Protein AF-A0AAU5XWZ9-F1 (afdb_monomer_lite)

Structure (mmCIF, N/CA/C/O backbone):
data_AF-A0AAU5XWZ9-F1
#
_entry.id   AF-A0AAU5XWZ9-F1
#
loop_
_atom_site.group_PDB
_atom_site.id
_atom_site.type_symbol
_atom_site.label_atom_id
_atom_site.label_alt_id
_atom_site.label_comp_id
_atom_site.label_asym_id
_atom_site.label_entity_id
_atom_site.label_seq_id
_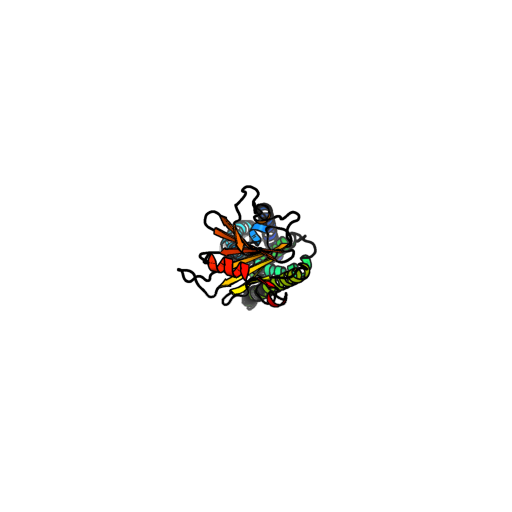atom_site.pdbx_PDB_ins_code
_atom_site.Cartn_x
_atom_site.Cartn_y
_atom_site.Cartn_z
_atom_site.occupancy
_atom_site.B_iso_or_equiv
_atom_site.auth_seq_id
_atom_site.auth_comp_id
_atom_site.auth_asym_id
_atom_site.auth_atom_id
_atom_site.pdbx_PDB_model_num
ATOM 1 N N . MET A 1 1 ? -37.653 15.138 80.866 1.00 42.50 1 MET A N 1
ATOM 2 C CA . MET A 1 1 ? -37.909 16.281 79.960 1.00 42.50 1 MET A CA 1
ATOM 3 C C . MET A 1 1 ? -36.722 16.233 79.038 1.00 42.50 1 MET A C 1
ATOM 5 O O . MET A 1 1 ? -35.680 16.778 79.359 1.00 42.50 1 MET A O 1
ATOM 9 N N . ASP A 1 2 ? -36.845 15.352 78.051 1.00 54.38 2 ASP A N 1
ATOM 10 C CA . ASP A 1 2 ? -35.748 14.860 77.230 1.00 54.38 2 ASP A CA 1
ATOM 11 C C . ASP A 1 2 ? -35.964 15.424 75.834 1.00 54.38 2 ASP A C 1
ATOM 13 O O . ASP A 1 2 ? -36.940 15.088 75.157 1.00 54.38 2 ASP A O 1
ATOM 17 N N . ASP A 1 3 ? -35.089 16.350 75.459 1.00 57.31 3 ASP A N 1
ATOM 18 C CA . ASP A 1 3 ? -35.076 16.977 74.149 1.00 57.31 3 ASP A CA 1
ATOM 19 C C . ASP A 1 3 ? -34.595 15.947 73.124 1.00 57.31 3 ASP A C 1
ATOM 21 O O . ASP A 1 3 ? -33.402 15.693 72.955 1.00 57.31 3 ASP A O 1
ATOM 25 N N . HIS A 1 4 ? -35.548 15.309 72.444 1.00 57.03 4 HIS A N 1
ATOM 26 C CA . HIS A 1 4 ? -35.261 14.528 71.251 1.00 57.03 4 HIS A CA 1
ATOM 27 C C . HIS A 1 4 ? -34.874 15.476 70.115 1.00 57.03 4 HIS A C 1
ATOM 29 O O . HIS A 1 4 ? -35.719 16.084 69.459 1.00 57.03 4 HIS A O 1
ATOM 35 N N . GLU A 1 5 ? -33.569 15.582 69.898 1.00 63.34 5 GLU A N 1
ATOM 36 C CA . GLU A 1 5 ? -32.948 16.217 68.745 1.00 63.34 5 GLU A CA 1
ATOM 37 C C . GLU A 1 5 ? -33.402 15.484 67.468 1.00 63.34 5 GLU A C 1
ATOM 39 O O . GLU A 1 5 ? -32.959 14.381 67.145 1.00 63.34 5 GLU A O 1
ATOM 44 N N . VAL A 1 6 ? -34.387 16.064 66.778 1.00 63.38 6 VAL A N 1
ATOM 45 C CA . VAL A 1 6 ? -34.906 15.552 65.507 1.00 63.38 6 VAL A CA 1
ATOM 46 C C . VAL A 1 6 ? -33.868 15.839 64.427 1.00 63.38 6 VAL A C 1
ATOM 48 O O . VAL A 1 6 ? -33.780 16.951 63.907 1.00 63.38 6 VAL A O 1
ATOM 51 N N . GLU A 1 7 ? -33.076 14.822 64.094 1.00 60.91 7 GLU A N 1
ATOM 52 C CA . GLU A 1 7 ? -32.115 14.856 62.994 1.00 60.91 7 GLU A CA 1
ATOM 53 C C . GLU A 1 7 ? -32.848 15.207 61.677 1.00 60.91 7 GLU A C 1
ATOM 55 O O . GLU A 1 7 ? -33.792 14.507 61.282 1.00 60.91 7 GLU A O 1
ATOM 60 N N . PRO A 1 8 ? -32.486 16.309 60.989 1.00 59.00 8 PRO A N 1
ATOM 61 C CA . PRO A 1 8 ? -33.205 16.752 59.806 1.00 59.00 8 PRO A CA 1
ATOM 62 C C . PRO A 1 8 ? -33.015 15.735 58.684 1.00 59.00 8 PRO A C 1
ATOM 64 O O . PRO A 1 8 ? -31.898 15.454 58.249 1.00 59.00 8 PRO A O 1
ATOM 67 N N . ALA A 1 9 ? -34.134 15.199 58.193 1.00 58.94 9 ALA A N 1
ATOM 68 C CA . ALA A 1 9 ? -34.174 14.284 57.066 1.00 58.94 9 ALA A CA 1
ATOM 69 C C . ALA A 1 9 ? -33.443 14.900 55.862 1.00 58.94 9 ALA A C 1
ATOM 71 O O . ALA A 1 9 ? -33.972 15.768 55.163 1.00 58.94 9 ALA A O 1
ATOM 72 N N . GLY A 1 10 ? -32.211 14.442 55.631 1.00 55.22 10 GLY A N 1
ATOM 73 C CA . GLY A 1 10 ? -31.397 14.878 54.507 1.00 55.22 10 GLY A CA 1
ATOM 74 C C . GLY A 1 10 ? -32.145 14.693 53.179 1.00 55.22 10 GLY A C 1
ATOM 75 O O . GLY A 1 10 ? -32.942 13.757 53.035 1.00 55.22 10 GLY A O 1
ATOM 76 N N . PRO A 1 11 ? -31.911 15.574 52.189 1.00 49.50 11 PRO A N 1
ATOM 77 C CA . PRO A 1 11 ? -32.647 15.571 50.935 1.00 49.50 11 PRO A CA 1
ATOM 78 C C . PRO A 1 11 ? -32.554 14.196 50.272 1.00 49.50 11 PRO A C 1
ATOM 80 O O . PRO A 1 11 ? -31.477 13.735 49.882 1.00 49.50 11 PRO A O 1
ATOM 83 N N . ARG A 1 12 ? -33.709 13.536 50.128 1.00 48.19 12 ARG A N 1
ATOM 84 C CA . ARG A 1 12 ? -33.852 12.305 49.347 1.00 48.19 12 ARG A CA 1
ATOM 85 C C . ARG A 1 12 ? -33.431 12.614 47.919 1.00 48.19 12 ARG A C 1
ATOM 87 O O . ARG A 1 12 ? -34.213 13.137 47.129 1.00 48.19 12 ARG A O 1
ATOM 94 N N . THR A 1 13 ? -32.177 12.314 47.588 1.00 51.97 13 THR A N 1
ATOM 95 C CA . THR A 1 13 ? -31.701 12.388 46.208 1.00 51.97 13 THR A CA 1
ATOM 96 C C . THR A 1 13 ? -32.575 11.459 45.373 1.00 51.97 13 THR A C 1
ATOM 98 O O . THR A 1 13 ? -32.471 10.237 45.462 1.00 51.97 13 THR A O 1
ATOM 101 N N . SER A 1 14 ? -33.509 12.053 44.625 1.00 51.56 14 SER A N 1
ATOM 102 C CA . SER A 1 14 ? -34.393 11.362 43.692 1.00 51.56 14 SER A CA 1
ATOM 103 C C . SER A 1 14 ? -33.536 10.437 42.834 1.00 51.56 14 SER A C 1
ATOM 105 O O . SER A 1 14 ? -32.671 10.884 42.070 1.00 51.56 14 SER A O 1
ATOM 107 N N . GLY A 1 15 ? -33.696 9.133 43.062 1.00 55.09 15 GLY A N 1
ATOM 108 C CA . GLY A 1 15 ? -32.875 8.090 42.476 1.00 55.09 15 GLY A CA 1
ATOM 109 C C . GLY A 1 15 ? -33.109 8.032 40.978 1.00 55.09 15 GLY A C 1
ATOM 110 O O . GLY A 1 15 ? -33.908 7.233 40.504 1.00 55.09 15 GLY A O 1
ATOM 111 N N . LYS A 1 16 ? -32.409 8.874 40.210 1.00 63.12 16 LYS A N 1
ATOM 112 C CA . LYS A 1 16 ? -32.351 8.744 38.753 1.00 63.12 16 LYS A CA 1
ATOM 113 C C . LYS A 1 16 ? -31.857 7.329 38.448 1.00 63.12 16 LYS A C 1
ATOM 115 O O . LYS A 1 16 ? -30.694 7.016 38.730 1.00 63.12 16 LYS A O 1
ATOM 120 N N . GLY A 1 17 ? -32.765 6.501 37.932 1.00 74.44 17 GLY A N 1
ATOM 121 C CA . GLY A 1 17 ? -32.534 5.088 37.665 1.00 74.44 17 GLY A CA 1
ATOM 122 C C . GLY A 1 17 ? -31.363 4.847 36.703 1.00 74.44 17 GLY A C 1
ATOM 123 O O . GLY A 1 17 ? -30.967 5.753 35.959 1.00 74.44 17 GLY A O 1
ATOM 124 N N . PRO A 1 18 ? -30.797 3.628 36.697 1.00 70.94 18 PRO A N 1
ATOM 125 C CA . PRO A 1 18 ? -29.622 3.273 35.897 1.00 70.94 18 PRO A CA 1
ATOM 126 C C . PRO A 1 18 ? -29.817 3.521 34.392 1.00 70.94 18 PRO A C 1
ATOM 128 O O . PRO A 1 18 ? -28.883 3.968 33.729 1.00 70.94 18 PRO A O 1
ATOM 131 N N . ALA A 1 19 ? -31.038 3.348 33.876 1.00 72.38 19 ALA A N 1
ATOM 132 C CA . ALA A 1 19 ? -31.382 3.612 32.477 1.00 72.38 19 ALA A CA 1
ATOM 133 C C . ALA A 1 19 ? -31.133 5.074 32.066 1.00 72.38 19 ALA A C 1
ATOM 135 O O . ALA A 1 19 ? -30.529 5.334 31.028 1.00 72.38 19 ALA A O 1
ATOM 136 N N . ARG A 1 20 ? -31.504 6.042 32.918 1.00 78.62 20 ARG A N 1
ATOM 137 C CA . ARG A 1 20 ? -31.287 7.471 32.636 1.00 78.62 20 ARG A CA 1
ATOM 138 C C . ARG A 1 20 ? -29.799 7.815 32.562 1.00 78.62 20 ARG A C 1
ATOM 140 O O . ARG A 1 20 ? -29.414 8.643 31.747 1.00 78.62 20 ARG A O 1
ATOM 147 N N . ARG A 1 21 ? -28.971 7.166 33.390 1.00 74.56 21 ARG A N 1
ATOM 148 C CA . ARG A 1 21 ? -27.511 7.369 33.412 1.00 74.56 21 ARG A CA 1
ATOM 149 C C . ARG A 1 21 ? -26.831 6.790 32.172 1.00 74.56 21 ARG A C 1
ATOM 151 O O . ARG A 1 21 ? -25.940 7.431 31.619 1.00 74.56 21 ARG A O 1
ATOM 158 N N . CYS A 1 22 ? -27.275 5.616 31.723 1.00 74.81 22 CYS A N 1
ATOM 159 C CA . CYS A 1 22 ? -26.792 5.009 30.482 1.00 74.81 22 CYS A CA 1
ATOM 160 C C . CYS A 1 22 ? -27.176 5.869 29.273 1.00 74.81 22 CYS A C 1
ATOM 162 O O . CYS A 1 22 ? -26.320 6.143 28.440 1.00 74.81 22 CYS A O 1
ATOM 164 N N . GLY A 1 23 ? -28.414 6.378 29.236 1.00 76.00 23 GLY A N 1
ATOM 165 C CA . GLY A 1 23 ? -28.869 7.296 28.189 1.00 76.00 23 GLY A CA 1
ATOM 166 C C . GLY A 1 23 ? -28.020 8.566 28.105 1.00 76.00 23 GLY A C 1
ATOM 167 O O . GLY A 1 23 ? -27.552 8.910 27.026 1.00 76.00 23 GLY A O 1
ATOM 168 N N . THR A 1 24 ? -27.727 9.212 29.240 1.00 80.50 24 THR A N 1
ATOM 169 C CA . THR A 1 24 ? -26.860 10.406 29.259 1.00 80.50 24 THR A CA 1
ATOM 170 C C . THR A 1 24 ? -25.423 10.120 28.814 1.00 80.50 24 THR A C 1
ATOM 172 O O . THR A 1 24 ? -24.828 10.932 28.112 1.00 80.50 24 THR A O 1
ATOM 175 N N . ALA A 1 25 ? -24.854 8.969 29.187 1.00 75.94 25 ALA A N 1
ATOM 176 C CA . ALA A 1 25 ? -23.510 8.598 28.743 1.00 75.94 25 ALA A CA 1
ATOM 177 C C . ALA A 1 25 ? -23.476 8.298 27.235 1.00 75.94 25 ALA A C 1
ATOM 179 O O . ALA A 1 25 ? -22.568 8.756 26.545 1.00 75.94 25 ALA A O 1
ATOM 180 N N . ALA A 1 26 ? -24.497 7.608 26.717 1.00 74.31 26 ALA A N 1
ATOM 181 C CA . ALA A 1 26 ? -24.644 7.327 25.292 1.00 74.31 26 ALA A CA 1
ATOM 182 C C . ALA A 1 26 ? -24.741 8.618 24.465 1.00 74.31 26 ALA A C 1
ATOM 184 O O . ALA A 1 26 ? -24.047 8.751 23.461 1.00 74.31 26 ALA A O 1
ATOM 185 N N . THR A 1 27 ? -25.534 9.600 24.916 1.00 79.44 27 THR A N 1
ATOM 186 C CA . THR A 1 27 ? -25.656 10.897 24.227 1.00 79.44 27 THR A CA 1
ATOM 187 C C . THR A 1 27 ? -24.343 11.674 24.202 1.00 79.44 27 THR A C 1
ATOM 189 O O . THR A 1 27 ? -24.028 12.288 23.187 1.00 79.44 27 THR A O 1
ATOM 192 N N . VAL A 1 28 ? -23.553 11.623 25.283 1.00 80.50 28 VAL A N 1
ATOM 193 C CA . VAL A 1 28 ? -22.232 12.274 25.328 1.00 80.50 28 VAL A CA 1
ATOM 194 C C . VAL A 1 28 ? -21.262 11.587 24.364 1.00 80.50 28 VAL A C 1
ATOM 196 O O . VAL A 1 28 ? -20.589 12.274 23.600 1.00 80.50 28 VAL A O 1
ATOM 199 N N . GLY A 1 29 ? -21.237 10.249 24.339 1.00 74.31 29 GLY A N 1
ATOM 200 C CA . GLY A 1 29 ? -20.425 9.483 23.387 1.00 74.31 29 GLY A CA 1
ATOM 201 C C . GLY A 1 29 ? -20.788 9.774 21.926 1.00 74.31 29 GLY A C 1
ATOM 202 O O . GLY A 1 29 ? -19.902 10.046 21.115 1.00 74.31 29 GLY A O 1
ATOM 203 N N . ALA A 1 30 ? -22.088 9.808 21.610 1.00 74.19 30 ALA A N 1
ATOM 204 C CA . ALA A 1 30 ? -22.585 10.156 20.279 1.00 74.19 30 ALA A CA 1
ATOM 205 C C . ALA A 1 30 ? -22.172 11.581 19.875 1.00 74.19 30 ALA A C 1
ATOM 207 O O . ALA A 1 30 ? -21.602 11.779 18.802 1.00 74.19 30 ALA A O 1
ATOM 208 N N . ALA A 1 31 ? -22.391 12.569 20.749 1.00 81.56 31 ALA A N 1
ATOM 209 C CA . ALA A 1 31 ? -22.041 13.962 20.478 1.00 81.56 31 ALA A CA 1
ATOM 210 C C . ALA A 1 31 ? -20.533 14.142 20.245 1.00 81.56 31 ALA A C 1
ATOM 212 O O . ALA A 1 31 ? -20.139 14.776 19.269 1.00 81.56 31 ALA A O 1
ATOM 213 N N . LEU A 1 32 ? -19.688 13.529 21.081 1.00 78.56 32 LEU A N 1
ATOM 214 C CA . LEU A 1 32 ? -18.231 13.564 20.914 1.00 78.56 32 LEU A CA 1
ATOM 215 C C . LEU A 1 32 ? -17.789 12.969 19.578 1.00 78.56 32 LEU A C 1
ATOM 217 O O . LEU A 1 32 ? -16.917 13.525 18.918 1.00 78.56 32 LEU A O 1
ATOM 221 N N . SER A 1 33 ? -18.405 11.866 19.156 1.00 74.44 33 SER A N 1
ATOM 222 C CA . SER A 1 33 ? -18.068 11.242 17.876 1.00 74.44 33 SER A CA 1
ATOM 223 C C . SER A 1 33 ? -18.520 12.049 16.665 1.00 74.44 33 SER A C 1
ATOM 225 O O . SER A 1 33 ? -17.809 12.074 15.668 1.00 74.44 33 SER A O 1
ATOM 227 N N . LEU A 1 34 ? -19.652 12.753 16.758 1.00 78.19 34 LEU A N 1
ATOM 228 C CA . LEU A 1 34 ? -20.095 13.676 15.716 1.00 78.19 34 LEU A CA 1
ATOM 229 C C . LEU A 1 34 ? -19.136 14.862 15.604 1.00 78.19 34 LEU A C 1
ATOM 231 O O . LEU A 1 34 ? -18.739 15.210 14.497 1.00 78.19 34 LEU A O 1
ATOM 235 N N . VAL A 1 35 ? -18.698 15.429 16.733 1.00 79.81 35 VAL A N 1
ATOM 236 C CA . VAL A 1 35 ? -17.679 16.491 16.742 1.00 79.81 35 VAL A CA 1
ATOM 237 C C . VAL A 1 35 ? -16.367 15.982 16.142 1.00 79.81 35 VAL A C 1
ATOM 239 O O . VAL A 1 35 ? -15.812 16.624 15.253 1.00 79.81 35 VAL A O 1
ATOM 242 N N . TRP A 1 36 ? -15.904 14.801 16.553 1.00 71.69 36 TRP A N 1
ATOM 243 C CA . TRP A 1 36 ? -14.710 14.177 15.981 1.00 71.69 36 TRP A 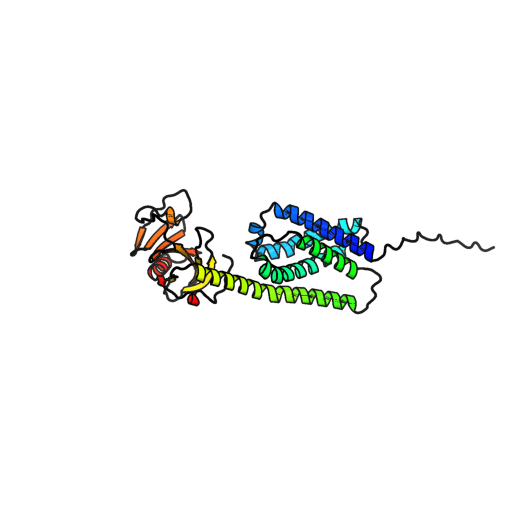CA 1
ATOM 244 C C . TRP A 1 36 ? -14.832 13.996 14.467 1.00 71.69 36 TRP A C 1
ATOM 246 O O . TRP A 1 36 ? -13.956 14.440 13.736 1.00 71.69 36 TRP A O 1
ATOM 256 N N . LEU A 1 37 ? -15.947 13.429 13.995 1.00 67.38 37 LEU A N 1
ATOM 257 C CA . LEU A 1 37 ? -16.249 13.276 12.573 1.00 67.38 37 LEU A CA 1
ATOM 258 C C . LEU A 1 37 ? -16.233 14.615 11.835 1.00 67.38 37 LEU A C 1
ATOM 260 O O . LEU A 1 37 ? -15.694 14.687 10.741 1.00 67.38 37 LEU A O 1
ATOM 264 N N . THR A 1 38 ? -16.782 15.688 12.409 1.00 70.62 38 THR A N 1
ATOM 265 C CA . THR A 1 38 ? -16.734 17.010 11.759 1.00 70.62 38 THR A CA 1
ATOM 266 C C . THR A 1 38 ? -15.315 17.567 11.656 1.00 70.62 38 THR A C 1
ATOM 268 O O . THR A 1 38 ? -14.994 18.207 10.659 1.00 70.62 38 THR A O 1
ATOM 271 N N . VAL A 1 39 ? -14.458 17.296 12.645 1.00 66.25 39 VAL A N 1
ATOM 272 C CA . VAL A 1 39 ? -13.053 17.733 12.658 1.00 66.25 39 VAL A CA 1
ATOM 273 C C . VAL A 1 39 ? -12.191 16.884 11.722 1.00 66.25 39 VAL A C 1
ATOM 275 O O . VAL A 1 39 ? -11.274 17.405 11.098 1.00 66.25 39 VAL A O 1
ATOM 278 N N . THR A 1 40 ? -12.467 15.586 11.590 1.00 59.31 40 THR A N 1
ATOM 279 C CA . THR A 1 40 ? -11.705 14.707 10.692 1.00 59.31 40 THR A CA 1
ATOM 280 C C . THR A 1 40 ? -12.199 14.763 9.254 1.00 59.31 40 THR A C 1
ATOM 282 O O . THR A 1 40 ? -11.402 14.602 8.344 1.00 59.31 40 THR A O 1
ATOM 285 N N . ASN A 1 41 ? -13.470 15.070 9.001 1.00 55.44 41 ASN A N 1
ATOM 286 C CA . ASN A 1 41 ? -13.983 15.231 7.637 1.00 55.44 41 ASN A CA 1
ATOM 287 C C . ASN A 1 41 ? -13.392 16.468 6.923 1.00 55.44 41 ASN A C 1
ATOM 289 O O . ASN A 1 41 ? -13.395 16.533 5.698 1.00 55.44 41 ASN A O 1
ATOM 293 N N . THR A 1 42 ? -12.843 17.441 7.661 1.00 49.09 42 THR A N 1
ATOM 294 C CA . THR A 1 42 ? -12.097 18.574 7.078 1.00 49.09 42 THR A CA 1
ATOM 295 C C . THR A 1 42 ? -10.619 18.257 6.825 1.00 49.09 42 THR A C 1
ATOM 297 O O . THR A 1 42 ? -9.982 18.936 6.022 1.00 49.09 42 THR A O 1
ATOM 300 N N . ALA A 1 43 ? -10.077 17.209 7.450 1.00 44.56 43 ALA A N 1
ATOM 301 C CA . ALA A 1 43 ? -8.722 16.714 7.240 1.00 44.56 43 ALA A CA 1
ATOM 302 C C . ALA A 1 43 ? -8.794 15.389 6.468 1.00 44.56 43 ALA A C 1
ATOM 304 O O . ALA A 1 43 ? -8.949 14.342 7.081 1.00 44.56 43 ALA A O 1
ATOM 305 N N . SER A 1 44 ? -8.726 15.445 5.131 1.00 44.59 44 SER A N 1
ATOM 306 C CA . SER A 1 44 ? -8.890 14.309 4.200 1.00 44.59 44 SER A CA 1
ATOM 307 C C . SER A 1 44 ? -8.575 12.943 4.831 1.00 44.59 44 SER A C 1
ATOM 309 O O . SER A 1 44 ? -7.405 12.611 5.040 1.00 44.59 44 SER A O 1
ATOM 311 N N . LEU A 1 45 ? -9.622 12.165 5.133 1.00 43.78 45 LEU A N 1
ATOM 312 C CA . LEU A 1 45 ? -9.532 10.827 5.732 1.00 43.78 45 LEU A CA 1
ATOM 313 C C . LEU A 1 45 ? -8.554 9.911 4.970 1.00 43.78 45 LEU A C 1
ATOM 315 O O . LEU A 1 45 ? -7.859 9.118 5.599 1.00 43.78 45 LEU A O 1
ATOM 319 N N . ASP A 1 46 ? -8.404 10.107 3.656 1.00 39.56 46 ASP A N 1
ATOM 320 C CA . ASP A 1 46 ? -7.421 9.418 2.806 1.00 39.56 46 ASP A CA 1
ATOM 321 C C . ASP A 1 46 ? -5.960 9.633 3.235 1.00 39.56 46 ASP A C 1
ATOM 323 O O . ASP A 1 46 ? -5.153 8.707 3.187 1.00 39.56 46 ASP A O 1
ATOM 327 N N . ALA A 1 47 ? -5.599 10.831 3.706 1.00 40.19 47 ALA A N 1
ATOM 328 C CA . ALA A 1 47 ? -4.237 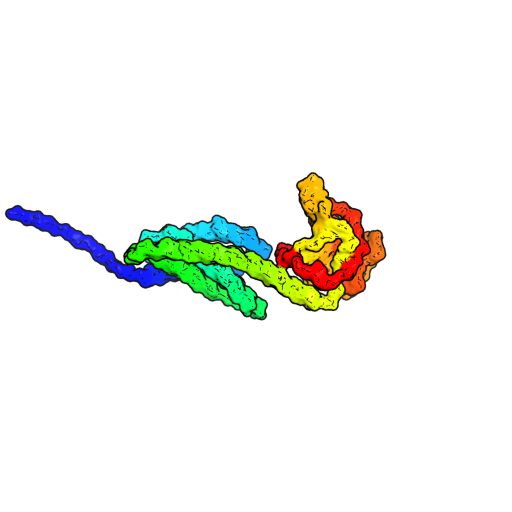11.130 4.158 1.00 40.19 47 ALA A CA 1
ATOM 329 C C . ALA A 1 47 ? -3.936 10.565 5.558 1.00 40.19 47 ALA A C 1
ATOM 331 O O . ALA A 1 47 ? -2.772 10.358 5.906 1.00 40.19 47 ALA A O 1
ATOM 332 N N . ALA A 1 48 ? -4.975 10.336 6.368 1.00 41.78 48 ALA A N 1
ATOM 333 C CA . ALA A 1 48 ? -4.857 9.726 7.690 1.00 41.78 48 ALA A CA 1
ATOM 334 C C . ALA A 1 48 ? -4.849 8.188 7.614 1.00 41.78 48 ALA A C 1
ATOM 336 O O . ALA A 1 48 ? -4.140 7.545 8.388 1.00 41.78 48 ALA A O 1
ATOM 337 N N . LEU A 1 49 ? -5.594 7.611 6.664 1.00 43.16 49 LEU A N 1
ATOM 338 C CA . LEU A 1 49 ? -5.681 6.166 6.432 1.00 43.16 49 LEU A CA 1
ATOM 339 C C . LEU A 1 49 ? -4.474 5.607 5.664 1.00 43.16 49 LEU A C 1
ATOM 341 O O . LEU A 1 49 ? -4.067 4.486 5.946 1.00 43.16 49 LEU A O 1
ATOM 345 N N . SER A 1 50 ? -3.839 6.381 4.772 1.00 40.91 50 SER A N 1
ATOM 346 C CA . SER A 1 50 ? -2.634 5.940 4.038 1.00 40.91 50 SER A CA 1
ATOM 347 C C . SER A 1 50 ? -1.384 5.768 4.911 1.00 40.91 50 SER A C 1
ATOM 349 O O . SER A 1 50 ? -0.404 5.170 4.484 1.00 40.91 50 SER A O 1
ATOM 351 N N . ARG A 1 51 ? -1.410 6.246 6.162 1.00 44.38 51 ARG A N 1
ATOM 352 C CA . ARG A 1 51 ? -0.373 5.987 7.176 1.00 44.38 51 ARG A CA 1
ATOM 353 C C . ARG A 1 51 ? -0.872 5.002 8.231 1.00 44.38 51 ARG A C 1
ATOM 355 O O . ARG A 1 51 ? -0.641 5.228 9.417 1.00 44.38 51 ARG A O 1
ATOM 362 N N . ALA A 1 52 ? -1.594 3.964 7.812 1.00 47.22 52 ALA A N 1
ATOM 363 C CA . ALA A 1 52 ? -2.403 3.084 8.659 1.00 47.22 52 ALA A CA 1
ATOM 364 C C . ALA A 1 52 ? -1.715 2.631 9.962 1.00 47.22 52 ALA A C 1
ATOM 366 O O . ALA A 1 52 ? -2.345 2.640 11.018 1.00 47.22 52 ALA A O 1
ATOM 367 N N . GLU A 1 53 ? -0.415 2.326 9.937 1.00 46.47 53 GLU A N 1
ATOM 368 C CA . GLU A 1 53 ? 0.302 1.850 11.128 1.00 46.47 53 GLU A CA 1
ATOM 369 C C . GLU A 1 53 ? 0.661 2.966 12.127 1.00 46.47 53 GLU A C 1
ATOM 371 O O . GLU A 1 53 ? 0.464 2.819 13.336 1.00 46.47 53 GLU A O 1
ATOM 376 N N . LEU A 1 54 ? 1.118 4.126 11.643 1.00 47.22 54 LEU A N 1
ATOM 377 C CA . LEU A 1 54 ? 1.433 5.285 12.493 1.00 47.22 54 LEU A CA 1
ATOM 378 C C . LEU A 1 54 ? 0.173 6.049 12.917 1.00 47.22 54 LEU A C 1
ATOM 380 O O . LEU A 1 54 ? 0.122 6.602 14.015 1.00 47.22 54 LEU A O 1
ATOM 384 N N . GLY A 1 55 ? -0.854 6.061 12.067 1.00 53.22 55 GLY A N 1
ATOM 385 C CA . GLY A 1 55 ? -2.162 6.641 12.351 1.00 53.22 55 GLY A CA 1
ATOM 386 C C . GLY A 1 55 ? -2.896 5.870 13.445 1.00 53.22 55 GLY A C 1
ATOM 387 O O . GLY A 1 55 ? -3.402 6.487 14.384 1.00 53.22 55 GLY A O 1
ATOM 388 N N . ALA A 1 56 ? -2.879 4.533 13.395 1.00 55.06 56 ALA A N 1
ATOM 389 C CA . ALA A 1 56 ? -3.451 3.695 14.449 1.00 55.06 56 ALA A CA 1
ATOM 390 C C . ALA A 1 56 ? -2.749 3.925 15.798 1.00 55.06 56 ALA A C 1
ATOM 392 O O . ALA A 1 56 ? -3.415 4.150 16.812 1.00 55.06 56 ALA A O 1
ATOM 393 N N . LEU A 1 57 ? -1.412 3.971 15.805 1.00 53.34 57 LEU A N 1
ATOM 394 C CA . LEU A 1 57 ? -0.632 4.308 17.000 1.00 53.34 57 LEU A CA 1
ATOM 395 C C . LEU A 1 57 ? -0.933 5.725 17.502 1.00 53.34 57 LEU A C 1
ATOM 397 O O . LEU A 1 57 ? -1.131 5.916 18.698 1.00 53.34 57 LEU A O 1
ATOM 401 N N . GLY A 1 58 ? -1.037 6.712 16.611 1.00 56.56 58 GLY A N 1
ATOM 402 C CA . GLY A 1 58 ? -1.385 8.088 16.970 1.00 56.56 58 GLY A CA 1
ATOM 403 C C . GLY A 1 58 ? -2.773 8.209 17.604 1.00 56.56 58 GLY A C 1
ATOM 404 O O . GLY A 1 58 ? -2.942 8.920 18.596 1.00 56.56 58 GLY A O 1
ATOM 405 N N . ILE A 1 59 ? -3.760 7.467 17.098 1.00 62.28 59 ILE A N 1
ATOM 406 C CA . ILE A 1 59 ? -5.108 7.419 17.681 1.00 62.28 59 ILE A CA 1
ATOM 407 C C . ILE A 1 59 ? -5.068 6.783 19.073 1.00 62.28 59 ILE A C 1
ATOM 409 O O . ILE A 1 59 ? -5.681 7.314 19.997 1.00 62.28 59 ILE A O 1
ATOM 413 N N . VAL A 1 60 ? -4.325 5.690 19.256 1.00 61.72 60 VAL A N 1
ATOM 414 C CA . VAL A 1 60 ? -4.225 5.012 20.557 1.00 61.72 60 VAL A CA 1
ATOM 415 C C . VAL A 1 60 ? -3.458 5.858 21.581 1.00 61.72 60 VAL A C 1
ATOM 417 O O . VAL A 1 60 ? -3.906 5.995 22.719 1.00 61.72 60 VAL A O 1
ATOM 420 N N . VAL A 1 61 ? -2.333 6.457 21.178 1.00 65.44 61 VAL A N 1
ATOM 421 C CA . VAL A 1 61 ? -1.419 7.200 22.062 1.00 65.44 61 VAL A CA 1
ATOM 422 C C . VAL A 1 61 ? -1.921 8.609 22.367 1.00 65.44 61 VAL A C 1
ATOM 424 O O . VAL A 1 61 ? -1.772 9.064 23.496 1.00 65.44 61 VAL A O 1
ATOM 427 N N . TRP A 1 62 ? -2.528 9.302 21.401 1.00 68.94 62 TRP A N 1
ATOM 428 C CA . TRP A 1 62 ? -2.947 10.702 21.558 1.00 68.94 62 TRP A CA 1
ATOM 429 C C . TRP A 1 62 ? -4.459 10.887 21.473 1.00 68.94 62 TRP A C 1
ATOM 431 O O . TRP A 1 62 ? -5.028 11.654 22.252 1.00 68.94 62 TRP A O 1
ATOM 441 N N . GLY A 1 63 ? -5.126 10.153 20.582 1.00 70.00 63 GLY A N 1
ATOM 442 C CA . GLY A 1 63 ? -6.575 10.241 20.391 1.00 70.00 63 GLY A CA 1
ATOM 443 C C . GLY A 1 63 ? -7.377 9.768 21.606 1.00 70.00 63 GLY A C 1
ATOM 444 O O . GLY A 1 63 ? -8.256 10.494 22.072 1.00 70.00 63 GLY A O 1
ATOM 445 N N . LEU A 1 64 ? -7.064 8.590 22.163 1.00 70.44 64 LEU A N 1
ATOM 446 C CA . LEU A 1 64 ? -7.791 8.054 23.325 1.00 70.44 64 LEU A CA 1
ATOM 447 C C . LEU A 1 64 ? -7.615 8.935 24.575 1.00 70.44 64 LEU A C 1
ATOM 449 O O . LEU A 1 64 ? -8.631 9.237 25.208 1.00 70.44 64 LEU A O 1
ATOM 453 N N . PRO A 1 65 ? -6.401 9.413 24.929 1.00 75.19 65 PRO A N 1
ATOM 454 C CA . PRO A 1 65 ? -6.243 10.310 26.072 1.00 75.19 65 PRO A CA 1
ATOM 455 C C . PRO A 1 65 ? -6.919 11.664 25.864 1.00 75.19 65 PRO A C 1
ATOM 457 O O . PRO A 1 65 ? -7.597 12.141 26.773 1.00 75.19 65 PRO A O 1
ATOM 460 N N . ALA A 1 66 ? -6.802 12.266 24.675 1.00 78.56 66 ALA A N 1
ATOM 461 C CA . ALA A 1 66 ? -7.469 13.534 24.373 1.00 78.56 66 ALA A CA 1
ATOM 462 C C . ALA A 1 66 ? -8.999 13.392 24.427 1.00 78.56 66 ALA A C 1
ATOM 464 O O . ALA A 1 66 ? -9.682 14.216 25.039 1.00 78.56 66 ALA A O 1
ATOM 465 N N . GLY A 1 67 ? -9.535 12.306 23.864 1.00 77.56 67 GLY A N 1
ATOM 466 C CA . GLY A 1 67 ? -10.956 11.976 23.937 1.00 77.56 67 GLY A CA 1
ATOM 467 C C . GLY A 1 67 ? -11.432 11.775 25.375 1.00 77.56 67 GLY A C 1
ATOM 468 O O . GLY A 1 67 ? -12.467 12.319 25.755 1.00 77.56 67 GLY A O 1
ATOM 469 N N . ALA A 1 68 ? -10.662 11.067 26.205 1.00 81.25 68 ALA A N 1
ATOM 470 C CA . ALA A 1 68 ? -10.978 10.879 27.620 1.00 81.25 68 ALA A CA 1
ATOM 471 C C . ALA A 1 68 ? -10.950 12.205 28.406 1.00 81.25 68 ALA A C 1
ATOM 473 O O . ALA A 1 68 ? -11.845 12.455 29.220 1.00 81.25 68 ALA A O 1
ATOM 474 N N . LEU A 1 69 ? -9.971 13.076 28.137 1.00 85.44 69 LEU A N 1
ATOM 475 C CA . LEU A 1 69 ? -9.860 14.403 28.753 1.00 85.44 69 LEU A CA 1
ATOM 476 C C . LEU A 1 69 ? -11.036 15.316 28.387 1.00 85.44 69 LEU A C 1
ATOM 478 O O . LEU A 1 69 ? -11.527 16.035 29.253 1.00 85.44 69 LEU A O 1
ATOM 482 N N . LEU A 1 70 ? -11.525 15.255 27.145 1.00 83.81 70 LEU A N 1
ATOM 483 C CA . LEU A 1 70 ? -12.709 16.003 26.704 1.00 83.81 70 LEU A CA 1
ATOM 484 C C . LEU A 1 70 ? -14.016 15.391 27.229 1.00 83.81 70 LEU A C 1
ATOM 486 O O . LEU A 1 70 ? -14.945 16.114 27.596 1.00 83.81 70 LEU A O 1
ATOM 490 N N . ALA A 1 71 ? -14.098 14.061 27.302 1.00 82.56 71 ALA A N 1
ATOM 491 C CA . ALA A 1 71 ? -15.291 13.355 27.756 1.00 82.56 71 ALA A CA 1
ATOM 492 C C . ALA A 1 71 ? -15.527 13.490 29.261 1.00 82.56 71 ALA A C 1
ATOM 494 O O . ALA A 1 71 ? -16.679 13.559 29.694 1.00 82.56 71 ALA A O 1
ATOM 495 N N . TRP A 1 72 ? -14.464 13.541 30.068 1.00 91.19 72 TRP A N 1
ATOM 496 C CA . TRP A 1 72 ? -14.578 13.659 31.521 1.00 91.19 72 TRP A CA 1
ATOM 497 C C . TRP A 1 72 ? -15.449 14.852 31.950 1.00 91.19 72 TRP A C 1
ATOM 499 O O . TRP A 1 72 ? -16.472 14.597 32.598 1.00 91.19 72 TRP A O 1
ATOM 509 N N . PRO A 1 73 ? -15.129 16.123 31.632 1.00 87.00 73 PRO A N 1
ATOM 510 C CA . PRO A 1 73 ? -15.907 17.262 32.117 1.00 87.00 73 PRO A CA 1
ATOM 511 C C . PRO A 1 73 ? -17.368 17.202 31.657 1.00 87.00 73 PRO A C 1
ATOM 513 O O . PRO A 1 73 ? -18.263 17.514 32.442 1.00 87.00 73 PRO A O 1
ATOM 516 N N . LEU A 1 74 ? -17.631 16.709 30.442 1.00 85.38 74 LEU A N 1
ATOM 517 C CA . LEU A 1 74 ? -18.987 16.523 29.915 1.00 85.38 74 LEU A CA 1
ATOM 518 C C . LEU A 1 74 ? -19.775 15.465 30.701 1.00 85.38 74 LEU A C 1
ATOM 520 O O . LEU A 1 74 ? -20.921 15.695 31.088 1.00 85.38 74 LEU A O 1
ATOM 524 N N . LEU A 1 75 ? -19.159 14.316 30.990 1.00 83.19 75 LEU A N 1
ATOM 525 C CA . LEU A 1 75 ? -19.769 13.254 31.797 1.00 83.19 75 LEU A CA 1
ATOM 526 C C . LEU A 1 75 ? -19.987 13.700 33.248 1.00 83.19 75 LEU A C 1
ATOM 528 O O . LEU A 1 75 ? -20.987 13.330 33.871 1.00 83.19 75 LEU A O 1
ATOM 532 N N . TRP A 1 76 ? -19.073 14.504 33.791 1.00 90.56 76 TRP A N 1
ATOM 533 C CA . TRP A 1 76 ? -19.210 15.080 35.124 1.00 90.56 76 TRP A CA 1
ATOM 534 C C . TRP A 1 76 ? -20.380 16.069 35.182 1.00 90.56 76 TRP A C 1
ATOM 536 O O . TRP A 1 76 ? -21.254 15.914 36.036 1.00 90.56 76 TRP A O 1
ATOM 546 N N . ALA A 1 77 ? -20.470 16.993 34.218 1.00 88.19 77 ALA A N 1
ATOM 547 C CA . ALA A 1 77 ? -21.584 17.934 34.086 1.00 88.19 77 ALA A CA 1
ATOM 548 C C . ALA A 1 77 ? -22.936 17.220 33.882 1.00 88.19 77 ALA A C 1
ATOM 550 O O . ALA A 1 77 ? -23.962 17.655 34.403 1.00 88.19 77 ALA A O 1
ATOM 551 N N . ALA A 1 78 ? -22.937 16.067 33.205 1.00 81.81 78 ALA A N 1
ATOM 552 C CA . ALA A 1 78 ? -24.117 15.215 33.041 1.00 81.81 78 ALA A CA 1
ATOM 553 C C . ALA A 1 78 ? -24.516 14.432 34.316 1.00 81.81 78 ALA A C 1
ATOM 555 O O . ALA A 1 78 ? -25.539 13.738 34.330 1.00 81.81 78 ALA A O 1
ATOM 556 N N . GLY A 1 79 ? -23.743 14.531 35.404 1.00 82.38 79 GLY A N 1
ATOM 557 C CA . GLY A 1 79 ? -24.040 13.901 36.693 1.00 82.38 79 GLY A CA 1
ATOM 558 C C . GLY A 1 79 ? -23.602 12.436 36.805 1.00 82.38 79 GLY A C 1
ATOM 559 O O . GLY A 1 79 ? -24.159 11.678 37.611 1.00 82.38 79 GLY A O 1
ATOM 560 N N . VAL A 1 80 ? -22.617 12.001 36.015 1.00 79.94 80 VAL A N 1
ATOM 561 C CA . VAL A 1 80 ? -22.061 10.644 36.097 1.00 79.94 80 VAL A CA 1
ATOM 562 C C . VAL A 1 80 ? -21.105 10.548 37.294 1.00 79.94 80 VAL A C 1
ATOM 564 O O . VAL A 1 80 ? -19.989 11.059 37.265 1.00 79.94 80 VAL A O 1
ATOM 567 N N . ARG A 1 81 ? -21.514 9.830 38.354 1.00 75.75 81 ARG A N 1
ATOM 568 C CA . ARG A 1 81 ? -20.770 9.681 39.635 1.00 75.75 81 ARG A CA 1
ATOM 569 C C . ARG A 1 81 ? -19.321 9.171 39.514 1.00 75.75 81 ARG A C 1
ATOM 571 O O . ARG A 1 81 ? -18.575 9.270 40.480 1.00 75.75 81 ARG A O 1
ATOM 578 N N . ARG A 1 82 ? -18.934 8.582 38.378 1.00 82.12 82 ARG A N 1
ATOM 579 C CA . ARG A 1 82 ? -17.584 8.057 38.095 1.00 82.12 82 ARG A CA 1
ATOM 580 C C . ARG A 1 82 ? -17.092 8.480 36.708 1.00 82.12 82 ARG A C 1
ATOM 582 O O . ARG A 1 82 ? -16.540 7.664 35.977 1.00 82.12 82 ARG A O 1
ATOM 589 N N . ALA A 1 83 ? -17.323 9.744 36.351 1.00 81.81 83 ALA A N 1
ATOM 590 C CA . ALA A 1 83 ? -17.006 10.306 35.037 1.00 81.81 83 ALA A CA 1
ATOM 591 C C . ALA A 1 83 ? -15.592 9.950 34.536 1.00 81.81 83 ALA A C 1
ATOM 593 O O . ALA A 1 83 ? -15.472 9.467 33.417 1.00 81.81 83 ALA A O 1
ATOM 594 N N . GLY A 1 84 ? -14.554 10.073 35.374 1.00 81.56 84 GLY A N 1
ATOM 595 C CA . GLY A 1 84 ? -13.175 9.746 34.976 1.00 81.56 84 GLY A CA 1
ATOM 596 C C . GLY A 1 84 ? -12.957 8.270 34.611 1.00 81.56 84 GLY A C 1
ATOM 597 O O . GLY A 1 84 ? -12.319 7.965 33.612 1.00 81.56 84 GLY A O 1
ATOM 598 N N . LEU A 1 85 ? -13.555 7.338 35.363 1.00 82.25 85 LEU A N 1
ATOM 599 C CA . LEU A 1 85 ? -13.469 5.898 35.076 1.00 82.25 85 LEU A CA 1
ATOM 600 C C . LEU A 1 85 ? -14.222 5.526 33.791 1.00 82.25 85 LEU A C 1
ATOM 602 O O . LEU A 1 85 ? -13.760 4.683 33.030 1.00 82.25 85 LEU A O 1
ATOM 606 N N . VAL A 1 86 ? -15.375 6.157 33.547 1.00 78.69 86 VAL A N 1
ATOM 607 C CA . VAL A 1 86 ? -16.152 5.955 32.313 1.00 78.69 86 VAL A CA 1
ATOM 608 C C . VAL A 1 86 ? -15.402 6.520 31.110 1.00 78.69 86 VAL A C 1
ATOM 610 O O . VAL A 1 86 ? -15.305 5.833 30.101 1.00 78.69 86 VAL A O 1
ATOM 613 N N . ALA A 1 87 ? -14.824 7.716 31.233 1.00 82.75 87 ALA A N 1
ATOM 614 C CA . ALA A 1 87 ? -14.024 8.339 30.181 1.00 82.75 87 ALA A CA 1
ATOM 615 C C . ALA A 1 87 ? -12.788 7.502 29.806 1.00 82.75 87 ALA A C 1
ATOM 617 O O . ALA A 1 87 ? -12.449 7.418 28.632 1.00 82.75 87 ALA A O 1
ATOM 618 N N . LEU A 1 88 ? -12.155 6.841 30.783 1.00 81.38 88 LEU A N 1
ATOM 619 C CA . LEU A 1 88 ? -11.017 5.943 30.552 1.00 81.38 88 LEU A CA 1
ATOM 620 C C . LEU A 1 88 ? -11.408 4.592 29.939 1.00 81.38 88 LEU A C 1
ATOM 622 O O . LEU A 1 88 ? -10.649 4.045 29.148 1.00 81.38 88 LEU A O 1
ATOM 626 N N . LEU A 1 89 ? -12.561 4.028 30.316 1.00 77.44 89 LEU A N 1
ATOM 627 C CA . LEU A 1 89 ? -12.967 2.684 29.882 1.00 77.44 89 LEU A CA 1
ATOM 628 C C . LEU A 1 89 ? -13.753 2.672 28.569 1.00 77.44 89 LEU A C 1
ATOM 630 O O . LEU A 1 89 ? -13.675 1.692 27.834 1.00 77.44 89 LEU A O 1
ATOM 634 N N . ALA A 1 90 ? -14.509 3.730 28.270 1.00 74.62 90 ALA A N 1
ATOM 635 C CA . ALA A 1 90 ? -15.328 3.842 27.062 1.00 74.62 90 ALA A CA 1
ATOM 636 C C . ALA A 1 90 ? -14.573 3.756 25.718 1.00 74.62 90 ALA A C 1
ATOM 638 O O . ALA A 1 90 ? -15.185 3.287 24.760 1.00 74.62 90 ALA A O 1
ATOM 639 N N . PRO A 1 91 ? -13.287 4.137 25.591 1.00 74.19 91 PRO A N 1
ATOM 640 C CA . PRO A 1 91 ? -12.568 4.015 24.326 1.00 74.19 91 PRO A CA 1
ATOM 641 C C . PRO A 1 91 ? -12.215 2.565 23.950 1.00 74.19 91 PRO A C 1
ATOM 643 O O . PRO A 1 91 ? -12.207 2.226 22.772 1.00 74.19 91 PRO A O 1
ATOM 646 N N . VAL A 1 92 ? -12.000 1.679 24.930 1.00 73.31 92 VAL A N 1
ATOM 647 C CA . VAL A 1 92 ? -11.676 0.256 24.695 1.00 73.31 92 VAL A CA 1
ATOM 648 C C . VAL A 1 92 ? -12.750 -0.482 23.873 1.00 73.31 92 VAL A C 1
ATOM 650 O O . VAL A 1 92 ? -12.396 -1.094 22.866 1.00 73.31 92 VAL A O 1
ATOM 653 N N . PRO A 1 93 ? -14.054 -0.441 24.228 1.00 66.38 93 PRO A N 1
ATOM 654 C CA . PRO A 1 93 ? -15.085 -1.136 23.461 1.00 66.38 93 PRO A CA 1
ATOM 655 C C . PRO A 1 93 ? -15.307 -0.484 22.099 1.00 66.38 93 PRO A C 1
ATOM 657 O O . PRO A 1 93 ? -15.656 -1.179 21.156 1.00 66.38 93 PRO A O 1
ATOM 660 N N . VAL A 1 94 ? -15.083 0.829 21.981 1.00 69.69 94 VAL A N 1
ATOM 661 C CA . VAL A 1 94 ? -15.188 1.543 20.703 1.00 69.69 94 VAL A CA 1
ATOM 662 C C . VAL A 1 94 ? -14.118 1.057 19.735 1.00 69.69 94 VAL A C 1
ATOM 664 O O . VAL A 1 94 ? -14.454 0.708 18.611 1.00 69.69 94 VAL A O 1
ATOM 667 N N . VAL A 1 95 ? -12.861 0.961 20.178 1.00 70.12 95 VAL A N 1
ATOM 668 C CA . VAL A 1 95 ? -11.756 0.441 19.358 1.00 70.12 95 VAL A CA 1
ATOM 669 C C . VAL A 1 95 ? -11.986 -1.030 18.997 1.00 70.12 95 VAL A C 1
ATOM 671 O O . VAL A 1 95 ? -11.852 -1.404 17.836 1.00 70.12 95 VAL A O 1
ATOM 674 N N . ALA A 1 96 ? -12.401 -1.862 19.957 1.00 68.38 96 ALA A N 1
ATOM 675 C CA . ALA A 1 96 ? -12.677 -3.277 19.697 1.00 68.38 96 ALA A CA 1
ATOM 676 C C . ALA A 1 96 ? -13.809 -3.479 18.672 1.00 68.38 96 ALA A C 1
ATOM 678 O O . ALA A 1 96 ? -13.679 -4.273 17.742 1.00 68.38 96 ALA A O 1
ATOM 679 N N . LEU A 1 97 ? -14.911 -2.739 18.822 1.00 67.25 97 LEU A N 1
ATOM 680 C CA . LEU A 1 97 ? -16.070 -2.841 17.938 1.00 67.25 97 LEU A CA 1
ATOM 681 C C . LEU A 1 97 ? -15.800 -2.204 16.567 1.00 67.25 97 LEU A C 1
ATOM 683 O O . LEU A 1 97 ? -16.309 -2.696 15.565 1.00 67.25 97 LEU A O 1
ATOM 687 N N . TRP A 1 98 ? -14.961 -1.164 16.516 1.00 69.88 98 TRP A N 1
ATOM 688 C CA . TRP A 1 98 ? -14.439 -0.594 15.275 1.00 69.88 98 TRP A CA 1
ATOM 689 C C . TRP A 1 98 ? -13.633 -1.623 14.485 1.00 69.88 98 TRP A C 1
ATOM 691 O O . TRP A 1 98 ? -13.941 -1.845 13.324 1.00 69.88 98 TRP A O 1
ATOM 701 N N . HIS A 1 99 ? -12.673 -2.313 15.108 1.00 66.56 99 HIS A N 1
ATOM 702 C CA . HIS A 1 99 ? -11.890 -3.351 14.427 1.00 66.56 99 HIS A CA 1
ATOM 703 C C . HIS A 1 99 ? -12.735 -4.547 13.970 1.00 66.56 99 HIS A C 1
ATOM 705 O O . HIS A 1 99 ? -12.500 -5.089 12.893 1.00 66.56 99 HIS A O 1
ATOM 711 N N . LEU A 1 100 ? -13.732 -4.955 14.762 1.00 64.25 100 LEU A N 1
ATOM 712 C CA . LEU A 1 100 ? -14.694 -5.975 14.337 1.00 64.25 100 LEU A CA 1
ATOM 713 C C . LEU A 1 100 ? -15.490 -5.511 13.116 1.00 64.25 100 LEU A C 1
ATOM 715 O O . LEU A 1 100 ? -15.672 -6.275 12.176 1.00 64.25 100 LEU A O 1
ATOM 719 N N . LEU A 1 101 ? -15.953 -4.263 13.106 1.00 63.91 101 LEU A N 1
ATOM 720 C CA . LEU A 1 101 ? -16.636 -3.720 11.940 1.00 63.91 101 LEU A CA 1
ATOM 721 C C . LEU A 1 101 ? -15.710 -3.578 10.743 1.00 63.91 101 LEU A C 1
ATOM 723 O O . LEU A 1 101 ? -16.144 -3.912 9.658 1.00 63.91 101 LEU A O 1
ATOM 727 N N . ASP A 1 102 ? -14.458 -3.170 10.919 1.00 63.06 102 ASP A N 1
ATOM 728 C CA . ASP A 1 102 ? -13.467 -3.112 9.840 1.00 63.06 102 ASP A CA 1
ATOM 729 C C . ASP A 1 102 ? -13.370 -4.472 9.125 1.00 63.06 102 ASP A C 1
ATOM 731 O O . ASP A 1 102 ? -13.504 -4.553 7.908 1.00 63.06 102 ASP A O 1
ATOM 735 N N . LEU A 1 103 ? -13.309 -5.561 9.902 1.00 60.75 103 LEU A N 1
ATOM 736 C CA . LEU A 1 103 ? -13.322 -6.939 9.402 1.00 60.75 103 LEU A CA 1
ATOM 737 C C . LEU A 1 103 ? -14.606 -7.322 8.650 1.00 60.75 103 LEU A C 1
ATOM 739 O O . LEU A 1 103 ? -14.534 -7.989 7.622 1.00 60.75 103 LEU A O 1
ATOM 743 N N . PHE A 1 104 ? -15.782 -6.949 9.160 1.00 60.97 104 PHE A N 1
ATOM 744 C CA . PHE A 1 104 ? -17.068 -7.378 8.589 1.00 60.97 104 PHE A CA 1
ATOM 745 C C . PHE A 1 104 ? -17.623 -6.441 7.506 1.00 60.97 104 PHE A C 1
ATOM 747 O O . PHE A 1 104 ? -18.418 -6.867 6.670 1.00 60.97 104 PHE A O 1
ATOM 754 N N . TRP A 1 105 ? -17.270 -5.158 7.535 1.00 56.88 105 TRP A N 1
ATOM 755 C CA . TRP A 1 105 ? -17.832 -4.130 6.658 1.00 56.88 105 TRP A CA 1
ATOM 756 C C . TRP A 1 105 ? -16.944 -3.792 5.471 1.00 56.88 105 TRP A C 1
ATOM 758 O O . TRP A 1 105 ? -17.502 -3.470 4.421 1.00 56.88 105 TRP A O 1
ATOM 768 N N . LEU A 1 106 ? -15.613 -3.892 5.573 1.00 53.00 106 LEU A N 1
ATOM 769 C CA . LEU A 1 106 ? -14.755 -3.712 4.394 1.00 53.00 106 LEU A CA 1
ATOM 770 C C . LEU A 1 106 ? -15.021 -4.786 3.328 1.00 53.00 106 LEU A C 1
ATOM 772 O O . LEU A 1 106 ? -14.923 -4.489 2.139 1.00 53.00 106 LEU A O 1
ATOM 776 N N . ASP A 1 107 ? -15.448 -5.983 3.740 1.00 49.62 107 ASP A N 1
ATOM 777 C CA . ASP A 1 107 ? -15.783 -7.091 2.838 1.00 49.62 107 ASP A CA 1
ATOM 778 C C . ASP A 1 107 ? -17.122 -6.869 2.093 1.00 49.62 107 ASP A C 1
ATOM 780 O O . ASP A 1 107 ? -17.284 -7.235 0.930 1.00 49.62 107 ASP A O 1
ATOM 784 N N . ALA A 1 108 ? -18.089 -6.188 2.724 1.00 44.09 108 ALA A N 1
ATOM 785 C CA . ALA A 1 108 ? -19.426 -5.976 2.156 1.00 44.09 108 ALA A CA 1
ATOM 786 C C . ALA A 1 108 ? -19.615 -4.608 1.466 1.00 44.09 108 ALA A C 1
ATOM 788 O O . ALA A 1 108 ? -20.339 -4.512 0.474 1.00 44.09 108 ALA A O 1
ATOM 789 N N . ALA A 1 109 ? -18.984 -3.543 1.973 1.00 42.12 109 ALA A N 1
ATOM 790 C CA . ALA A 1 109 ? -19.223 -2.162 1.533 1.00 42.12 109 ALA A CA 1
ATOM 791 C C . ALA A 1 109 ? -18.185 -1.633 0.525 1.00 42.12 109 ALA A C 1
ATOM 793 O O . ALA A 1 109 ? -18.377 -0.552 -0.039 1.00 42.12 109 ALA A O 1
ATOM 794 N N . GLY A 1 110 ? -17.133 -2.407 0.229 1.00 43.06 110 GLY A N 1
ATOM 795 C CA . GLY A 1 110 ? -16.139 -2.089 -0.804 1.00 43.06 110 GLY A CA 1
ATOM 796 C C . GLY A 1 110 ? -16.699 -1.964 -2.230 1.00 43.06 110 GLY A C 1
ATOM 797 O O . GLY A 1 110 ? -15.964 -1.571 -3.130 1.00 43.06 110 GLY A O 1
ATOM 798 N N . ARG A 1 111 ? -17.989 -2.258 -2.459 1.00 41.03 111 ARG A N 1
ATOM 799 C CA . ARG A 1 111 ? -18.637 -2.084 -3.770 1.00 41.03 111 ARG A CA 1
ATOM 800 C C . ARG A 1 111 ? -19.230 -0.698 -4.024 1.00 41.03 111 ARG A C 1
ATOM 802 O O . ARG A 1 111 ? -19.279 -0.313 -5.184 1.00 41.03 111 ARG A O 1
ATOM 809 N N . ASP A 1 112 ? -19.587 0.076 -2.994 1.00 36.41 112 ASP A N 1
ATOM 810 C CA . ASP A 1 112 ? -20.389 1.296 -3.210 1.00 36.41 112 ASP A CA 1
ATOM 811 C C . ASP A 1 112 ? -19.764 2.599 -2.686 1.00 36.41 112 ASP A C 1
ATOM 813 O O . ASP A 1 112 ? -20.366 3.663 -2.838 1.00 36.41 112 ASP A O 1
ATOM 817 N N . GLY A 1 113 ? -18.579 2.567 -2.058 1.00 38.44 113 GLY A N 1
ATOM 818 C CA . GLY A 1 113 ? -17.820 3.769 -1.646 1.00 38.44 113 GLY A CA 1
ATOM 819 C C . GLY A 1 113 ? -18.520 4.697 -0.635 1.00 38.44 113 GLY A C 1
ATOM 820 O O . GLY A 1 113 ? -17.934 5.654 -0.137 1.00 38.44 113 GLY A O 1
ATOM 821 N N . ARG A 1 114 ? -19.776 4.414 -0.286 1.00 42.53 114 ARG A N 1
ATOM 822 C CA . ARG A 1 114 ? -20.586 5.116 0.704 1.00 42.53 114 ARG A CA 1
ATOM 823 C C . ARG A 1 114 ? -20.509 4.367 2.021 1.00 42.53 114 ARG A C 1
ATOM 825 O O . ARG A 1 114 ? -21.489 3.782 2.478 1.00 42.53 114 ARG A O 1
ATOM 832 N N . LEU A 1 115 ? -19.349 4.423 2.665 1.00 48.53 115 LEU A N 1
ATOM 833 C CA . LEU A 1 115 ? -19.298 4.233 4.111 1.00 48.53 115 LEU A CA 1
ATOM 834 C C . LEU A 1 115 ? -20.173 5.331 4.728 1.00 48.53 115 LEU A C 1
ATOM 836 O O . LEU A 1 115 ? -19.753 6.476 4.881 1.00 48.53 115 LEU A O 1
ATOM 840 N N . GLY A 1 116 ? -21.441 5.017 5.001 1.00 51.06 116 GLY A N 1
ATOM 841 C CA . GLY A 1 116 ? -22.323 5.941 5.697 1.00 51.06 116 GLY A CA 1
ATOM 842 C C . GLY A 1 116 ? -21.672 6.268 7.033 1.00 51.06 116 GLY A C 1
ATOM 843 O O . GLY A 1 116 ? -21.329 5.352 7.760 1.00 51.06 116 GLY A O 1
ATOM 844 N N . ALA A 1 117 ? -21.493 7.542 7.376 1.00 55.59 117 ALA A N 1
ATOM 845 C CA . ALA A 1 117 ? -20.846 7.975 8.624 1.00 55.59 117 ALA A CA 1
ATOM 846 C C . ALA A 1 117 ? -21.612 7.579 9.914 1.00 55.59 117 ALA A C 1
ATOM 848 O O . ALA A 1 117 ? -21.205 7.919 11.021 1.00 55.59 117 ALA A O 1
ATOM 849 N N . TRP A 1 118 ? -22.730 6.863 9.778 1.00 59.12 118 TRP A N 1
ATOM 850 C CA . TRP A 1 118 ? -23.674 6.472 10.825 1.00 59.12 118 TRP A CA 1
ATOM 851 C C . TRP A 1 118 ? -23.217 5.396 11.833 1.00 59.12 118 TRP A C 1
ATOM 853 O O . TRP A 1 118 ? -23.688 5.455 12.969 1.00 59.12 118 TRP A O 1
ATOM 863 N N . PRO A 1 119 ? -22.321 4.439 11.521 1.00 65.69 119 PRO A N 1
ATOM 864 C CA . PRO A 1 119 ? -21.856 3.442 12.482 1.00 65.69 119 PRO A CA 1
ATOM 865 C C . PRO A 1 119 ? -21.063 4.088 13.603 1.00 65.69 119 PRO A C 1
ATOM 867 O O . PRO A 1 119 ? -21.295 3.775 14.761 1.00 65.69 119 PRO A O 1
ATOM 870 N N . LEU A 1 120 ? -20.171 5.029 13.281 1.00 65.38 120 LEU A N 1
ATOM 871 C CA . LEU A 1 120 ? -19.279 5.658 14.259 1.00 65.38 120 LEU A CA 1
ATOM 872 C C . LEU A 1 120 ? -20.034 6.231 15.469 1.00 65.38 120 LEU A C 1
ATOM 874 O O . LEU A 1 120 ? -19.693 5.849 16.588 1.00 65.38 120 LEU A O 1
ATOM 878 N N . PRO A 1 121 ? -21.093 7.043 15.284 1.00 69.12 121 PRO A N 1
ATOM 879 C CA . PRO A 1 121 ? -21.921 7.534 16.382 1.00 69.12 121 PRO A CA 1
ATOM 880 C C . PRO A 1 121 ? -22.625 6.457 17.196 1.00 69.12 121 PRO A C 1
ATOM 882 O O . PRO A 1 121 ? -22.770 6.592 18.411 1.00 69.12 121 PRO A O 1
ATOM 885 N N . VAL A 1 122 ? -23.077 5.385 16.547 1.00 71.38 122 VAL A N 1
ATOM 886 C CA . VAL A 1 122 ? -23.771 4.284 17.225 1.00 71.38 122 VAL A CA 1
ATOM 887 C C . VAL A 1 122 ? -22.787 3.483 18.081 1.00 71.38 122 VAL A C 1
ATOM 889 O O . VAL A 1 122 ? -23.096 3.140 19.223 1.00 71.38 122 VAL A O 1
ATOM 892 N N . LEU A 1 123 ? -21.582 3.240 17.567 1.00 70.81 123 LEU A N 1
ATOM 893 C CA . LEU A 1 123 ? -20.522 2.501 18.255 1.00 70.81 123 LEU A CA 1
ATOM 894 C C . LEU A 1 123 ? -19.997 3.247 19.472 1.00 70.81 123 LEU A C 1
ATOM 896 O O . LEU A 1 123 ? -19.847 2.665 20.548 1.00 70.81 123 LEU A O 1
ATOM 900 N N . THR A 1 124 ? -19.750 4.544 19.321 1.00 72.56 124 THR A N 1
ATOM 901 C CA . THR A 1 124 ? -19.303 5.403 20.418 1.00 72.56 124 THR A CA 1
ATOM 902 C C . THR A 1 124 ? -20.390 5.517 21.477 1.00 72.56 124 THR A C 1
ATOM 904 O O . THR A 1 124 ? -20.109 5.307 22.658 1.00 72.56 124 THR A O 1
ATOM 907 N N . ALA A 1 125 ? -21.649 5.725 21.086 1.00 75.12 125 ALA A N 1
ATOM 908 C CA . ALA A 1 125 ? -22.774 5.713 22.018 1.00 75.12 125 ALA A CA 1
ATOM 909 C C . ALA A 1 125 ? -22.863 4.394 22.805 1.00 75.12 125 ALA A C 1
ATOM 911 O O . ALA A 1 125 ? -22.992 4.416 24.033 1.00 75.12 125 ALA A O 1
ATOM 912 N N . ALA A 1 126 ? -22.741 3.251 22.122 1.00 72.44 126 ALA A N 1
ATOM 913 C CA . ALA A 1 126 ? -22.785 1.929 22.743 1.00 72.44 126 ALA A CA 1
ATOM 914 C C . ALA A 1 126 ? -21.604 1.693 23.702 1.00 72.44 126 ALA A C 1
ATOM 916 O O . ALA A 1 126 ? -21.810 1.221 24.823 1.00 72.44 126 ALA A O 1
ATOM 917 N N . GLY A 1 127 ? -20.383 2.076 23.314 1.00 77.25 127 GLY A N 1
ATOM 918 C CA . GLY A 1 127 ? -19.188 1.941 24.152 1.00 77.25 127 GLY A CA 1
ATOM 919 C C . GLY A 1 127 ? -19.272 2.753 25.448 1.00 77.25 127 GLY A C 1
ATOM 920 O O . GLY A 1 127 ? -19.010 2.231 26.537 1.00 77.25 127 GLY A O 1
ATOM 921 N N . TYR A 1 128 ? -19.733 4.004 25.361 1.00 74.31 128 TYR A N 1
ATOM 922 C CA . TYR A 1 128 ? -19.951 4.851 26.538 1.00 74.31 128 TYR A CA 1
ATOM 923 C C . TYR A 1 128 ? -21.111 4.355 27.416 1.00 74.31 128 TYR A C 1
ATOM 925 O O . TYR A 1 128 ? -21.011 4.401 28.647 1.00 74.31 128 TYR A O 1
ATOM 933 N N . ALA A 1 129 ? -22.185 3.827 26.820 1.00 74.69 129 ALA A N 1
ATOM 934 C CA . ALA A 1 129 ? -23.282 3.205 27.563 1.00 74.69 129 ALA A CA 1
ATOM 935 C C . ALA A 1 129 ? -22.813 1.963 28.342 1.00 74.69 129 ALA A C 1
ATOM 937 O O . ALA A 1 129 ? -23.127 1.822 29.527 1.00 74.69 129 ALA A O 1
ATOM 938 N N . ALA A 1 130 ? -22.014 1.099 27.710 1.00 76.50 130 ALA A N 1
ATOM 939 C CA . ALA A 1 130 ? -21.450 -0.093 28.338 1.00 76.50 130 ALA A CA 1
ATOM 940 C C . ALA A 1 130 ? -20.510 0.263 29.504 1.00 76.50 130 ALA A C 1
ATOM 942 O O . ALA A 1 130 ? -20.622 -0.313 30.590 1.00 76.50 130 ALA A O 1
ATOM 943 N N . ALA A 1 131 ? -19.641 1.265 29.332 1.00 76.25 131 ALA A N 1
ATOM 944 C CA . ALA A 1 131 ? -18.755 1.745 30.395 1.00 76.25 131 ALA A CA 1
ATOM 945 C C . ALA A 1 131 ? -19.534 2.362 31.578 1.00 76.25 131 ALA A C 1
ATOM 947 O O . ALA A 1 131 ? -19.210 2.126 32.750 1.00 76.25 131 ALA A O 1
ATOM 948 N N . ALA A 1 132 ? -20.604 3.111 31.299 1.00 76.62 132 ALA A N 1
ATOM 949 C CA . ALA A 1 132 ? -21.485 3.650 32.334 1.00 76.62 132 ALA A CA 1
ATOM 950 C C . ALA A 1 132 ? -22.224 2.540 33.101 1.00 76.62 132 ALA A C 1
ATOM 952 O O . ALA A 1 132 ? -22.353 2.617 34.327 1.00 76.62 132 ALA A O 1
ATOM 953 N N . LEU A 1 133 ? -22.655 1.483 32.407 1.00 77.31 133 LEU A N 1
ATOM 954 C CA . LEU A 1 133 ? -23.288 0.320 33.025 1.00 77.31 133 LEU A CA 1
ATOM 955 C C . LEU A 1 133 ? -22.302 -0.451 33.920 1.00 77.31 133 LEU A C 1
ATOM 957 O O . LEU A 1 133 ? -22.624 -0.751 35.070 1.00 77.31 133 LEU A O 1
ATOM 961 N N . ALA A 1 134 ? -21.078 -0.697 33.443 1.00 73.88 134 ALA A N 1
ATOM 962 C CA . ALA A 1 134 ? -20.032 -1.404 34.192 1.00 73.88 134 ALA A CA 1
ATOM 963 C C . ALA A 1 134 ? -19.615 -0.679 35.490 1.00 73.88 134 ALA A C 1
ATOM 965 O O . ALA A 1 134 ? -19.197 -1.304 36.473 1.00 73.88 134 ALA A O 1
ATOM 966 N N . THR A 1 135 ? -19.754 0.647 35.518 1.00 74.50 135 THR A N 1
ATOM 967 C CA . THR A 1 135 ? -19.388 1.492 36.665 1.00 74.50 135 THR A CA 1
ATOM 968 C C . THR A 1 135 ? -20.566 1.833 37.586 1.00 74.50 135 THR A C 1
ATOM 970 O O . THR A 1 135 ? -20.354 2.459 38.633 1.00 74.50 135 THR A O 1
ATOM 973 N N . ALA A 1 136 ? -21.789 1.396 37.261 1.00 76.50 136 ALA A N 1
ATOM 974 C CA . ALA A 1 136 ? -22.986 1.709 38.033 1.00 76.50 136 ALA A CA 1
ATOM 975 C C . ALA A 1 136 ? -22.948 1.085 39.452 1.00 76.50 136 ALA A C 1
ATOM 977 O O . ALA A 1 136 ? -22.764 -0.127 39.611 1.00 76.50 136 ALA A O 1
ATOM 978 N N . PRO A 1 137 ? -23.142 1.883 40.520 1.00 60.81 137 PRO A N 1
ATOM 979 C CA . PRO A 1 137 ? -23.249 1.361 41.878 1.00 60.81 137 PRO A CA 1
ATOM 980 C C . PRO A 1 137 ? -24.605 0.662 42.053 1.00 60.81 137 PRO A C 1
ATOM 982 O O . PRO A 1 137 ? -25.643 1.304 41.927 1.00 60.81 137 PRO A O 1
ATOM 985 N N . GLY A 1 138 ? -24.596 -0.645 42.328 1.00 67.31 138 GLY A N 1
ATOM 986 C CA . GLY A 1 138 ? -25.812 -1.443 42.557 1.00 67.31 138 GLY A CA 1
ATOM 987 C C . GLY A 1 138 ? -25.826 -2.789 41.834 1.00 67.31 138 GLY A C 1
ATOM 988 O O . GLY A 1 138 ? -26.480 -3.718 42.293 1.00 67.31 138 GLY A O 1
ATOM 989 N N . VAL A 1 139 ? -25.027 -2.946 40.776 1.00 61.38 139 VAL A N 1
ATOM 990 C CA . VAL A 1 139 ? -24.845 -4.237 40.096 1.00 61.38 139 VAL A CA 1
ATOM 991 C C . VAL A 1 139 ? -23.849 -5.078 40.905 1.00 61.38 139 VAL A C 1
ATOM 993 O O . VAL A 1 139 ? -22.662 -5.159 40.593 1.00 61.38 139 VAL A O 1
ATOM 996 N N . ARG A 1 140 ? -24.306 -5.652 42.025 1.00 55.34 140 ARG A N 1
ATOM 997 C CA . ARG A 1 140 ? -23.525 -6.585 42.860 1.00 55.34 140 ARG A CA 1
ATOM 998 C C . ARG A 1 140 ? -23.587 -8.007 42.294 1.00 55.34 140 ARG A C 1
ATOM 1000 O O . ARG A 1 140 ? -23.938 -8.947 42.993 1.00 55.34 140 ARG A O 1
ATOM 1007 N N . LEU A 1 141 ? -23.227 -8.187 41.029 1.00 56.81 141 LEU A N 1
ATOM 1008 C CA . LEU A 1 141 ? -22.909 -9.518 40.519 1.00 56.81 141 LEU A CA 1
ATOM 1009 C C . LEU A 1 141 ? -21.404 -9.709 40.704 1.00 56.81 141 LEU A C 1
ATOM 1011 O O . LEU A 1 141 ? -20.599 -9.162 39.953 1.00 56.81 141 LEU A O 1
ATOM 1015 N N . ARG A 1 142 ? -21.036 -10.450 41.757 1.00 63.44 142 ARG A N 1
ATOM 1016 C CA . ARG A 1 142 ? -19.656 -10.719 42.217 1.00 63.44 142 ARG A CA 1
ATOM 1017 C C . ARG A 1 142 ? -18.703 -11.185 41.098 1.00 63.44 142 ARG A C 1
ATOM 1019 O O . ARG A 1 142 ? -17.501 -10.989 41.216 1.00 63.44 142 ARG A O 1
ATOM 1026 N N . TRP A 1 143 ? -19.246 -11.721 40.006 1.00 61.72 143 TRP A N 1
ATOM 1027 C CA . TRP A 1 143 ? -18.516 -12.245 38.848 1.00 61.72 143 TRP A CA 1
ATOM 1028 C C . TRP A 1 143 ? -18.582 -11.364 37.591 1.00 61.72 143 TRP A C 1
ATOM 1030 O O . TRP A 1 143 ? -17.864 -11.610 36.630 1.00 61.72 143 TRP A O 1
ATOM 1040 N N . TRP A 1 144 ? -19.406 -10.314 37.574 1.00 67.62 144 TRP A N 1
ATOM 1041 C CA . TRP A 1 144 ? -19.698 -9.574 36.340 1.00 67.62 144 TRP A CA 1
ATOM 1042 C C . TRP A 1 144 ? -18.574 -8.628 35.927 1.00 67.62 144 TRP A C 1
ATOM 1044 O O . TRP A 1 144 ? -18.258 -8.517 34.752 1.00 67.62 144 TRP A O 1
ATOM 1054 N N . ARG A 1 145 ? -17.907 -7.984 36.890 1.00 67.00 145 ARG A N 1
ATOM 1055 C CA . ARG A 1 145 ? -16.742 -7.130 36.609 1.00 67.00 145 ARG A CA 1
ATOM 1056 C C . ARG A 1 145 ? -15.567 -7.899 35.992 1.00 67.00 145 ARG A C 1
ATOM 1058 O O . ARG A 1 145 ? -15.113 -7.465 34.939 1.00 67.00 145 ARG A O 1
ATOM 1065 N N . PRO A 1 146 ? -15.100 -9.028 36.565 1.00 67.25 146 PRO A N 1
ATOM 1066 C CA . PRO A 1 146 ? -14.047 -9.808 35.923 1.00 67.25 146 PRO A CA 1
ATOM 1067 C C . PRO A 1 146 ? -14.513 -10.415 34.596 1.00 67.25 146 PRO A C 1
ATOM 1069 O O . PRO A 1 146 ? -13.728 -10.432 33.658 1.00 67.25 146 PRO A O 1
ATOM 1072 N N . ALA A 1 147 ? -15.782 -10.825 34.466 1.00 67.00 147 ALA A N 1
ATOM 1073 C CA . ALA A 1 147 ? -16.313 -11.339 33.202 1.00 67.00 147 ALA A CA 1
ATOM 1074 C C . ALA A 1 147 ? -16.330 -10.279 32.087 1.00 67.00 147 ALA A C 1
ATOM 1076 O O . ALA A 1 147 ? -15.912 -10.569 30.972 1.00 67.00 147 ALA A O 1
ATOM 1077 N N . VAL A 1 148 ? -16.752 -9.043 32.378 1.00 68.81 148 VAL A N 1
ATOM 1078 C CA . VAL A 1 148 ? -16.742 -7.941 31.401 1.00 68.81 148 VAL A CA 1
ATOM 1079 C C . VAL A 1 148 ? -15.311 -7.541 31.050 1.00 68.81 148 VAL A C 1
ATOM 1081 O O . VAL A 1 148 ? -15.004 -7.384 29.874 1.00 68.81 148 VAL A O 1
ATOM 1084 N N . SER A 1 149 ? -14.410 -7.431 32.030 1.00 62.22 149 SER A N 1
ATOM 1085 C CA . SER A 1 149 ? -12.992 -7.161 31.760 1.00 62.22 149 SER A CA 1
ATOM 1086 C C . SER A 1 149 ? -12.341 -8.262 30.919 1.00 62.22 149 SER A C 1
ATOM 1088 O O . SER A 1 149 ? -11.618 -7.949 29.977 1.00 62.22 149 SER A O 1
ATOM 1090 N N . ALA A 1 150 ? -12.630 -9.533 31.209 1.00 66.69 150 ALA A N 1
ATOM 1091 C CA . ALA A 1 150 ? -12.130 -10.667 30.438 1.00 66.69 150 ALA A CA 1
ATOM 1092 C C . ALA A 1 150 ? -12.713 -10.696 29.019 1.00 66.69 150 ALA A C 1
ATOM 1094 O O . ALA A 1 150 ? -11.966 -10.892 28.068 1.00 66.69 150 ALA A O 1
ATOM 1095 N N . ALA A 1 151 ? -14.013 -10.433 28.855 1.00 68.38 151 ALA A N 1
ATOM 1096 C CA . ALA A 1 151 ? -14.655 -10.352 27.543 1.00 68.38 151 ALA A CA 1
ATOM 1097 C C . ALA A 1 151 ? -14.091 -9.201 26.696 1.00 68.38 151 ALA A C 1
ATOM 1099 O O . ALA A 1 151 ? -13.866 -9.360 25.501 1.00 68.38 151 ALA A O 1
ATOM 1100 N N . MET A 1 152 ? -13.811 -8.058 27.321 1.00 65.19 152 MET A N 1
ATOM 1101 C CA . MET A 1 152 ? -13.198 -6.904 26.665 1.00 65.19 152 MET A CA 1
ATOM 1102 C C . MET A 1 152 ? -11.753 -7.184 26.252 1.00 65.19 152 MET A C 1
ATOM 1104 O O . MET A 1 152 ? -11.381 -6.907 25.116 1.00 65.19 152 MET A O 1
ATOM 1108 N N . ALA A 1 153 ? -10.956 -7.781 27.142 1.00 63.97 153 ALA A N 1
ATOM 1109 C CA . ALA A 1 153 ? -9.593 -8.195 26.826 1.00 63.97 153 ALA A CA 1
ATOM 1110 C C . ALA A 1 153 ? -9.575 -9.243 25.704 1.00 63.97 153 ALA A C 1
ATOM 1112 O O . ALA A 1 153 ? -8.804 -9.114 24.758 1.00 63.97 153 ALA A O 1
ATOM 1113 N N . ALA A 1 154 ? -10.473 -10.230 25.759 1.00 66.25 154 ALA A N 1
ATOM 1114 C CA . ALA A 1 154 ? -10.623 -11.238 24.718 1.00 66.25 154 ALA A CA 1
ATOM 1115 C C . ALA A 1 154 ? -11.033 -10.615 23.376 1.00 66.25 154 ALA A C 1
ATOM 1117 O O . ALA A 1 154 ? -10.458 -10.971 22.355 1.00 66.25 154 ALA A O 1
ATOM 1118 N N . MET A 1 155 ? -11.959 -9.649 23.362 1.00 63.75 155 MET A N 1
ATOM 1119 C CA . MET A 1 155 ? -12.331 -8.942 22.133 1.00 63.75 155 MET A CA 1
ATOM 1120 C C . MET A 1 155 ? -11.171 -8.139 21.544 1.00 63.75 155 MET A C 1
ATOM 1122 O O . MET A 1 155 ? -10.997 -8.166 20.333 1.00 63.75 155 MET A O 1
ATOM 1126 N N . VAL A 1 156 ? -10.359 -7.465 22.365 1.00 61.44 156 VAL A N 1
ATOM 1127 C CA . VAL A 1 156 ? -9.163 -6.756 21.878 1.00 61.44 156 VAL A CA 1
ATOM 1128 C C . VAL A 1 156 ? -8.145 -7.740 21.299 1.00 61.44 156 VAL A C 1
ATOM 1130 O O . VAL A 1 156 ? -7.623 -7.504 20.214 1.00 61.44 156 VAL A O 1
ATOM 1133 N N . VAL A 1 157 ? -7.900 -8.868 21.974 1.00 65.12 157 VAL A N 1
ATOM 1134 C CA . VAL A 1 157 ? -6.983 -9.908 21.479 1.00 65.12 157 VAL A CA 1
ATOM 1135 C C . VAL A 1 157 ? -7.487 -10.508 20.167 1.00 65.12 157 VAL A C 1
ATOM 1137 O O . VAL A 1 157 ? -6.707 -10.635 19.232 1.00 65.12 157 VAL A O 1
ATOM 1140 N N . VAL A 1 158 ? -8.780 -10.830 20.064 1.00 64.25 158 VAL A N 1
ATOM 1141 C CA . VAL A 1 158 ? -9.386 -11.356 18.831 1.00 64.25 158 VAL A CA 1
ATOM 1142 C C . VAL A 1 158 ? -9.348 -10.309 17.721 1.00 64.25 158 VAL A C 1
ATOM 1144 O O . VAL A 1 158 ? -8.975 -10.642 16.604 1.00 64.25 158 VAL A O 1
ATOM 1147 N N . ALA A 1 159 ? -9.659 -9.046 18.016 1.00 59.69 159 ALA A N 1
ATOM 1148 C CA . ALA A 1 159 ? -9.567 -7.963 17.046 1.00 59.69 159 ALA A CA 1
ATOM 1149 C C . ALA A 1 159 ? -8.146 -7.858 16.475 1.00 59.69 159 ALA A C 1
ATOM 1151 O O . ALA A 1 159 ? -7.986 -7.937 15.266 1.00 59.69 159 ALA A O 1
ATOM 1152 N N . VAL A 1 160 ? -7.116 -7.784 17.323 1.00 60.78 160 VAL A N 1
ATOM 1153 C CA . VAL A 1 160 ? -5.713 -7.674 16.878 1.00 60.78 160 VAL A CA 1
ATOM 1154 C C . VAL A 1 160 ? -5.231 -8.940 16.161 1.00 60.78 160 VAL A C 1
ATOM 1156 O O . VAL A 1 160 ? -4.547 -8.854 15.143 1.00 60.78 160 VAL A O 1
ATOM 1159 N N . ALA A 1 161 ? -5.592 -10.123 16.663 1.00 60.69 161 ALA A N 1
ATOM 1160 C CA . ALA A 1 161 ? -5.164 -11.394 16.080 1.00 60.69 161 ALA A CA 1
ATOM 1161 C C . ALA A 1 161 ? -5.823 -11.683 14.724 1.00 60.69 161 ALA A C 1
ATOM 1163 O O . ALA A 1 161 ? -5.256 -12.421 13.921 1.00 60.69 161 ALA A O 1
ATOM 1164 N N . VAL A 1 162 ? -7.011 -11.128 14.467 1.00 58.28 162 VAL A N 1
ATOM 1165 C CA . VAL A 1 162 ? -7.775 -11.379 13.238 1.00 58.28 162 VAL A CA 1
ATOM 1166 C C . VAL A 1 162 ? -7.572 -10.270 12.200 1.00 58.28 162 VAL A C 1
ATOM 1168 O O . VAL A 1 162 ? -7.526 -10.585 11.011 1.00 58.28 162 VAL A O 1
ATOM 1171 N N . THR A 1 163 ? -7.380 -9.005 12.599 1.00 59.94 163 THR A N 1
ATOM 1172 C CA . THR A 1 163 ? -7.202 -7.890 11.646 1.00 59.94 163 THR A CA 1
ATOM 1173 C C . THR A 1 163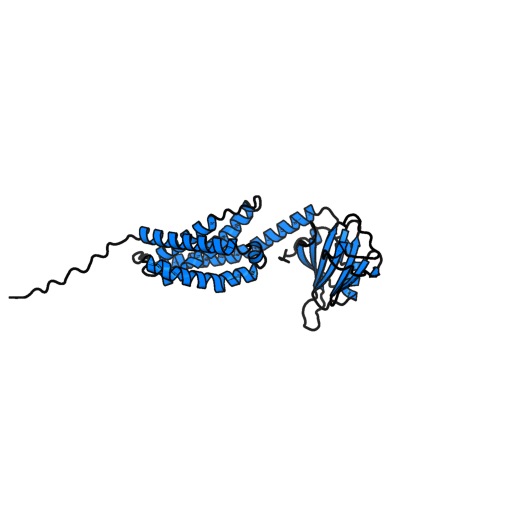 ? -5.937 -8.020 10.804 1.00 59.94 163 THR A C 1
ATOM 1175 O O . THR A 1 163 ? -6.018 -7.852 9.592 1.00 59.94 163 THR A O 1
ATOM 1178 N N . GLY A 1 164 ? -4.793 -8.390 11.388 1.00 60.12 164 GLY A N 1
ATOM 1179 C CA . GLY A 1 164 ? -3.539 -8.547 10.633 1.00 60.12 164 GLY A CA 1
ATOM 1180 C C . GLY A 1 164 ? -3.629 -9.596 9.505 1.00 60.12 164 GLY A C 1
ATOM 1181 O O . GLY A 1 164 ? -3.349 -9.292 8.340 1.00 60.12 164 GLY A O 1
ATOM 1182 N N . PRO A 1 165 ? -4.077 -10.833 9.797 1.00 64.69 165 PRO A N 1
ATOM 1183 C CA . PRO A 1 165 ? -4.275 -11.852 8.769 1.00 64.69 165 PRO A CA 1
ATOM 1184 C C . PRO A 1 165 ? -5.380 -11.510 7.762 1.00 64.69 165 PRO A C 1
ATOM 1186 O O . PRO A 1 165 ? -5.277 -11.895 6.601 1.00 64.69 165 PRO A O 1
ATOM 1189 N N . ALA A 1 166 ? -6.439 -10.809 8.172 1.00 63.56 166 ALA A N 1
ATOM 1190 C CA . ALA A 1 166 ? -7.521 -10.441 7.261 1.00 63.56 166 ALA A CA 1
ATOM 1191 C C . ALA A 1 166 ? -7.116 -9.319 6.297 1.00 63.56 166 ALA A C 1
ATOM 1193 O O . ALA A 1 166 ? -7.364 -9.438 5.101 1.00 63.56 166 ALA A O 1
ATOM 1194 N N . GLN A 1 167 ? -6.430 -8.281 6.786 1.00 64.44 167 GLN A N 1
ATOM 1195 C CA . GLN A 1 167 ? -5.933 -7.190 5.943 1.00 64.44 167 GLN A CA 1
ATOM 1196 C C . GLN A 1 167 ? -4.893 -7.688 4.935 1.00 64.44 167 GLN A C 1
ATOM 1198 O O . GLN A 1 167 ? -4.944 -7.304 3.770 1.00 64.44 167 GLN A O 1
ATOM 1203 N N . SER A 1 168 ? -3.997 -8.594 5.343 1.00 63.94 168 SER A N 1
ATOM 1204 C CA . SER A 1 168 ? -3.026 -9.186 4.412 1.00 63.94 168 SER A CA 1
ATOM 1205 C C . SER A 1 168 ? -3.695 -10.057 3.344 1.00 63.94 168 SER A C 1
ATOM 1207 O O . SER A 1 168 ? -3.322 -9.970 2.177 1.00 63.94 168 SER A O 1
ATOM 1209 N N . ARG A 1 169 ? -4.730 -10.835 3.694 1.00 70.88 169 ARG A N 1
ATOM 1210 C CA . ARG A 1 169 ? -5.539 -11.570 2.703 1.00 70.88 169 ARG A CA 1
ATOM 1211 C C . ARG A 1 169 ? -6.242 -10.630 1.733 1.00 70.88 169 ARG A C 1
ATOM 1213 O O . ARG A 1 169 ? -6.101 -10.810 0.534 1.00 70.88 169 ARG A O 1
ATOM 1220 N N . GLN A 1 170 ? -6.911 -9.594 2.236 1.00 71.31 170 GLN A N 1
ATOM 1221 C CA . GLN A 1 170 ? -7.609 -8.624 1.394 1.00 71.31 170 GLN A CA 1
ATOM 1222 C C . GLN A 1 170 ? -6.651 -7.902 0.436 1.00 71.31 170 GLN A C 1
ATOM 1224 O O . GLN A 1 170 ? -6.969 -7.729 -0.739 1.00 71.31 170 GLN A O 1
ATOM 1229 N N . ALA A 1 171 ? -5.474 -7.496 0.916 1.00 68.75 171 ALA A N 1
ATOM 1230 C CA . ALA A 1 171 ? -4.462 -6.856 0.084 1.00 68.75 171 ALA A CA 1
ATOM 1231 C C . ALA A 1 171 ? -3.934 -7.815 -1.001 1.00 68.75 171 ALA A C 1
ATOM 1233 O O . ALA A 1 171 ? -3.787 -7.415 -2.157 1.00 68.75 171 ALA A O 1
ATOM 1234 N N . ASN A 1 172 ? -3.732 -9.092 -0.660 1.00 74.81 172 ASN A N 1
ATOM 1235 C CA . ASN A 1 172 ? -3.320 -10.121 -1.614 1.00 74.81 172 ASN A CA 1
ATOM 1236 C C . ASN A 1 172 ? -4.414 -10.422 -2.654 1.00 74.81 172 ASN A C 1
ATOM 1238 O O . ASN A 1 172 ? -4.103 -10.502 -3.840 1.00 74.81 172 ASN A O 1
ATOM 1242 N N . ASP A 1 173 ? -5.681 -10.520 -2.245 1.00 77.81 173 ASP A N 1
ATOM 1243 C CA . ASP A 1 173 ? -6.817 -10.753 -3.149 1.00 77.81 173 ASP A CA 1
ATOM 1244 C C . ASP A 1 173 ? -7.001 -9.575 -4.120 1.00 77.81 173 ASP A C 1
ATOM 1246 O O . ASP A 1 173 ? -7.245 -9.759 -5.316 1.00 77.81 173 ASP A O 1
ATOM 1250 N N . GLN A 1 174 ? -6.836 -8.341 -3.628 1.00 78.00 174 GLN A N 1
ATOM 1251 C CA . GLN A 1 174 ? -6.856 -7.143 -4.467 1.00 78.00 174 GLN A CA 1
ATOM 1252 C C . GLN A 1 174 ? -5.691 -7.119 -5.457 1.00 78.00 174 GLN A C 1
ATOM 1254 O O . GLN A 1 174 ? -5.900 -6.788 -6.627 1.00 78.00 174 GLN A O 1
ATOM 1259 N N . LEU A 1 175 ? -4.480 -7.459 -5.011 1.00 81.12 175 LEU A N 1
ATOM 1260 C CA . LEU A 1 175 ? -3.316 -7.568 -5.885 1.00 81.12 175 LEU A CA 1
ATOM 1261 C C . LEU A 1 175 ? -3.550 -8.629 -6.962 1.00 81.12 175 LEU A C 1
ATOM 1263 O O . LEU A 1 175 ? -3.352 -8.344 -8.139 1.00 81.12 175 LEU A O 1
ATOM 1267 N N . GLU A 1 176 ? -4.029 -9.816 -6.593 1.00 82.19 176 GLU A N 1
ATOM 1268 C CA . GLU A 1 176 ? -4.313 -10.891 -7.542 1.00 82.19 176 GLU A CA 1
ATOM 1269 C C . GLU A 1 176 ? -5.381 -10.479 -8.564 1.00 82.19 176 GLU A C 1
ATOM 1271 O O . GLU A 1 176 ? -5.205 -10.681 -9.770 1.00 82.19 176 GLU A O 1
ATOM 1276 N N . GLY A 1 177 ? -6.455 -9.824 -8.112 1.00 81.44 177 GLY A N 1
ATOM 1277 C CA . GLY A 1 177 ? -7.468 -9.249 -8.994 1.00 81.44 177 GLY A CA 1
ATOM 1278 C C . GLY A 1 177 ? -6.882 -8.246 -9.993 1.00 81.44 177 GLY A C 1
ATOM 1279 O O . GLY A 1 177 ? -7.253 -8.261 -11.168 1.00 81.44 177 GLY A O 1
ATOM 1280 N N . ARG A 1 178 ? -5.921 -7.419 -9.565 1.00 79.88 178 ARG A N 1
ATOM 1281 C CA . ARG A 1 178 ? -5.240 -6.451 -10.440 1.00 79.88 178 ARG A CA 1
ATOM 1282 C C . ARG A 1 178 ? -4.240 -7.099 -11.386 1.00 79.88 178 ARG A C 1
ATOM 1284 O O . ARG A 1 178 ? -4.225 -6.721 -12.550 1.00 79.88 178 ARG A O 1
ATOM 1291 N N . LEU A 1 179 ? -3.464 -8.086 -10.937 1.00 83.75 179 LEU A N 1
ATOM 1292 C CA . LEU A 1 179 ? -2.568 -8.859 -11.806 1.00 83.75 179 LEU A CA 1
ATOM 1293 C C . LEU A 1 179 ? -3.358 -9.500 -12.958 1.00 83.75 179 LEU A C 1
ATOM 1295 O O . LEU A 1 179 ? -2.914 -9.468 -14.101 1.00 83.75 179 LEU A O 1
ATOM 1299 N N . ARG A 1 180 ? -4.563 -10.013 -12.673 1.00 82.56 180 ARG A N 1
ATOM 1300 C CA . ARG A 1 180 ? -5.476 -10.551 -13.697 1.00 82.56 180 ARG A CA 1
ATOM 1301 C C . ARG A 1 180 ? -6.055 -9.466 -14.607 1.00 82.56 180 ARG A C 1
ATOM 1303 O O . ARG A 1 180 ? -6.172 -9.690 -15.807 1.00 82.56 180 ARG A O 1
ATOM 1310 N N . ALA A 1 181 ? -6.427 -8.312 -14.051 1.00 82.12 181 ALA A N 1
ATOM 1311 C CA . ALA A 1 181 ? -7.012 -7.205 -14.811 1.00 82.12 181 ALA A CA 1
ATOM 1312 C C . ALA A 1 181 ? -5.990 -6.436 -15.664 1.00 82.12 181 ALA A C 1
ATOM 1314 O O . ALA A 1 181 ? -6.389 -5.782 -16.623 1.00 82.12 181 ALA A O 1
ATOM 1315 N N . PHE A 1 182 ? -4.699 -6.505 -15.322 1.00 83.19 182 PHE A N 1
ATOM 1316 C CA . PHE A 1 182 ? -3.636 -5.801 -16.034 1.00 83.19 182 PHE A CA 1
ATOM 1317 C C . PHE A 1 182 ? -3.554 -6.239 -17.497 1.00 83.19 182 PHE A C 1
ATOM 1319 O O . PHE A 1 182 ? -3.364 -5.398 -18.359 1.00 83.19 182 PHE A O 1
ATOM 1326 N N . GLY A 1 183 ? -3.772 -7.524 -17.798 1.00 82.69 183 GLY A N 1
ATOM 1327 C CA . GLY A 1 183 ? -3.973 -7.997 -19.175 1.00 82.69 183 GLY A CA 1
ATOM 1328 C C . GLY A 1 183 ? -2.738 -7.956 -20.084 1.00 82.69 183 GLY A C 1
ATOM 1329 O O . GLY A 1 183 ? -2.858 -8.272 -21.264 1.00 82.69 183 GLY A O 1
ATOM 1330 N N . HIS A 1 184 ? -1.569 -7.621 -19.542 1.00 85.38 184 HIS A N 1
ATOM 1331 C CA . HIS A 1 184 ? -0.292 -7.592 -20.249 1.00 85.38 184 HIS A CA 1
ATOM 1332 C C . HIS A 1 184 ? 0.726 -8.537 -19.578 1.00 85.38 184 HIS A C 1
ATOM 1334 O O . HIS A 1 184 ? 0.556 -8.862 -18.395 1.00 85.38 184 HIS A O 1
ATOM 1340 N N . PRO A 1 185 ? 1.787 -8.965 -20.292 1.00 89.44 185 PRO A N 1
ATOM 1341 C CA . PRO A 1 185 ? 2.888 -9.721 -19.697 1.00 89.44 185 PRO A CA 1
ATOM 1342 C C . PRO A 1 185 ? 3.496 -8.986 -18.497 1.00 89.44 185 PRO A C 1
ATOM 1344 O O . PRO A 1 185 ? 3.446 -7.762 -18.415 1.00 89.44 185 PRO A O 1
ATOM 1347 N N . LEU A 1 186 ? 4.052 -9.725 -17.539 1.00 90.81 186 LEU A N 1
ATOM 1348 C CA . LEU A 1 186 ? 4.684 -9.148 -16.352 1.00 90.81 186 LEU A CA 1
ATOM 1349 C C . LEU A 1 186 ? 6.172 -9.457 -16.376 1.00 90.81 186 LEU A C 1
ATOM 1351 O O . LEU A 1 186 ? 6.555 -10.615 -16.539 1.00 90.81 186 LEU A O 1
ATOM 1355 N N . TYR A 1 187 ? 7.011 -8.449 -16.156 1.00 92.94 187 TYR A N 1
ATOM 1356 C CA . TYR A 1 187 ? 8.463 -8.614 -16.213 1.00 92.94 187 TYR A CA 1
ATOM 1357 C C . TYR A 1 187 ? 9.100 -8.555 -14.826 1.00 92.94 187 TYR A C 1
ATOM 1359 O O . TYR A 1 187 ? 8.713 -7.760 -13.973 1.00 92.94 187 TYR A O 1
ATOM 1367 N N . ALA A 1 188 ? 10.111 -9.383 -14.590 1.00 92.38 188 ALA A N 1
ATOM 1368 C CA . ALA A 1 188 ? 10.949 -9.302 -13.398 1.00 92.38 188 ALA A CA 1
ATOM 1369 C C . ALA A 1 188 ? 12.429 -9.417 -13.784 1.00 92.38 188 ALA A C 1
ATOM 1371 O O . ALA A 1 188 ? 12.737 -10.116 -14.757 1.00 92.38 188 ALA A O 1
ATOM 1372 N N . PRO A 1 189 ? 13.349 -8.775 -13.040 1.00 92.06 189 PRO A N 1
ATOM 1373 C CA . PRO A 1 189 ? 14.781 -8.993 -13.214 1.00 92.06 189 PRO A CA 1
ATOM 1374 C C . PRO A 1 189 ? 15.133 -10.473 -13.021 1.00 92.06 189 PRO A C 1
ATOM 1376 O O . PRO A 1 189 ? 14.713 -11.098 -12.043 1.00 92.06 189 PRO A O 1
ATOM 1379 N N . ASP A 1 190 ? 15.898 -11.045 -13.948 1.00 90.31 190 ASP A N 1
ATOM 1380 C CA . ASP A 1 190 ? 16.385 -12.426 -13.872 1.00 90.31 190 ASP A CA 1
ATOM 1381 C C . ASP A 1 190 ? 17.839 -12.449 -13.399 1.00 90.31 190 ASP A C 1
ATOM 1383 O O . ASP A 1 190 ? 18.754 -12.759 -14.160 1.00 90.31 190 ASP A O 1
ATOM 1387 N N . LEU A 1 191 ? 18.049 -12.052 -12.140 1.00 84.69 191 LEU A N 1
ATOM 1388 C CA . LEU A 1 191 ? 19.379 -11.932 -11.548 1.00 84.69 191 LEU A CA 1
ATOM 1389 C C . LEU A 1 191 ? 19.498 -12.659 -10.212 1.00 84.69 191 LEU A C 1
ATOM 1391 O O . LEU A 1 191 ? 18.577 -12.607 -9.387 1.00 84.69 191 LEU A O 1
ATOM 1395 N N . PRO A 1 192 ? 20.657 -13.289 -9.949 1.00 78.38 192 PRO A N 1
ATOM 1396 C CA . PRO A 1 192 ? 20.935 -13.851 -8.641 1.00 78.38 192 PRO A CA 1
ATOM 1397 C C . PRO A 1 192 ? 20.928 -12.741 -7.587 1.00 78.38 192 PRO A C 1
ATOM 1399 O O . PRO A 1 192 ? 21.483 -11.662 -7.774 1.00 78.38 192 PRO A O 1
ATOM 1402 N N . GLY A 1 193 ? 20.283 -13.020 -6.458 1.00 77.06 193 GLY A N 1
ATOM 1403 C CA . GLY A 1 193 ? 20.181 -12.082 -5.346 1.00 77.06 193 GLY A CA 1
ATOM 1404 C C . GLY A 1 193 ? 18.975 -11.149 -5.403 1.00 77.06 193 GLY A C 1
ATOM 1405 O O . GLY A 1 193 ? 18.672 -10.574 -4.366 1.00 77.06 193 GLY A O 1
ATOM 1406 N N . PHE A 1 194 ? 18.248 -11.046 -6.522 1.00 83.25 194 PHE A N 1
ATOM 1407 C CA . PHE A 1 194 ? 16.983 -10.308 -6.577 1.00 83.25 194 PHE A CA 1
ATOM 1408 C C . PHE A 1 194 ? 15.826 -11.198 -6.126 1.00 83.25 194 PHE A C 1
ATOM 1410 O O . PHE A 1 194 ? 15.537 -12.240 -6.717 1.00 83.25 194 PHE A O 1
ATOM 1417 N N . ARG A 1 195 ? 15.133 -10.774 -5.072 1.00 86.00 195 ARG A N 1
ATOM 1418 C CA . ARG A 1 195 ? 13.920 -11.425 -4.581 1.00 86.00 195 ARG A CA 1
ATOM 1419 C C . ARG A 1 195 ? 12.788 -10.416 -4.543 1.00 86.00 195 ARG A C 1
ATOM 1421 O O . ARG A 1 195 ? 12.916 -9.381 -3.903 1.00 86.00 195 ARG A O 1
ATOM 1428 N N . LEU A 1 196 ? 11.665 -10.744 -5.173 1.00 85.88 196 LEU A N 1
ATOM 1429 C CA . LEU A 1 196 ? 10.434 -9.978 -5.018 1.00 85.88 196 LEU A CA 1
ATOM 1430 C C . LEU A 1 196 ? 9.948 -10.094 -3.564 1.00 85.88 196 LEU A C 1
ATOM 1432 O O . LEU A 1 196 ? 9.810 -11.203 -3.038 1.00 85.88 196 LEU A O 1
ATOM 1436 N N . VAL A 1 197 ? 9.741 -8.958 -2.902 1.00 85.19 197 VAL A N 1
ATOM 1437 C CA . VAL A 1 197 ? 9.363 -8.904 -1.477 1.00 85.19 197 VAL A CA 1
ATOM 1438 C C . VAL A 1 197 ? 8.066 -8.179 -1.210 1.00 85.19 197 VAL A C 1
ATOM 1440 O O . VAL A 1 197 ? 7.449 -8.403 -0.171 1.00 85.19 197 VAL A O 1
ATOM 1443 N N . ASN A 1 198 ? 7.648 -7.336 -2.144 1.00 82.31 198 ASN A N 1
ATOM 1444 C CA . ASN A 1 198 ? 6.401 -6.614 -2.049 1.00 82.31 198 ASN A CA 1
ATOM 1445 C C . ASN A 1 198 ? 5.908 -6.274 -3.460 1.00 82.31 198 ASN A C 1
ATOM 1447 O O . ASN A 1 198 ? 6.699 -6.063 -4.383 1.00 82.31 198 ASN A O 1
ATOM 1451 N N . ALA A 1 199 ? 4.596 -6.234 -3.620 1.00 82.44 199 ALA A N 1
ATOM 1452 C CA . ALA A 1 199 ? 3.928 -5.774 -4.815 1.00 82.44 199 ALA A CA 1
ATOM 1453 C C . ALA A 1 199 ? 2.751 -4.885 -4.414 1.00 82.44 199 ALA A C 1
ATOM 1455 O O . ALA A 1 199 ? 2.011 -5.168 -3.474 1.00 82.44 199 ALA A O 1
ATOM 1456 N N . GLY A 1 200 ? 2.580 -3.802 -5.153 1.00 78.31 200 GLY A N 1
ATOM 1457 C CA . GLY A 1 200 ? 1.561 -2.803 -4.915 1.00 78.31 200 GLY A CA 1
ATOM 1458 C C . GLY A 1 200 ? 1.171 -2.126 -6.213 1.00 78.31 200 GLY A C 1
ATOM 1459 O O . GLY A 1 200 ? 1.428 -2.610 -7.317 1.00 78.31 200 GLY A O 1
ATOM 1460 N N . THR A 1 201 ? 0.510 -0.987 -6.087 1.00 69.06 201 THR A N 1
ATOM 1461 C CA . THR A 1 201 ? -0.085 -0.305 -7.236 1.00 69.06 201 THR A CA 1
ATOM 1462 C C . THR A 1 201 ? 0.585 1.033 -7.433 1.00 69.06 201 THR A C 1
ATOM 1464 O O . THR A 1 201 ? 0.777 1.761 -6.459 1.00 69.06 201 THR A O 1
ATOM 1467 N N . SER A 1 202 ? 0.945 1.367 -8.672 1.00 66.12 202 SER A N 1
ATOM 1468 C CA . SER A 1 202 ? 1.563 2.663 -8.936 1.00 66.12 202 SER A CA 1
ATOM 1469 C C . SER A 1 202 ? 0.506 3.757 -8.830 1.00 66.12 202 SER A C 1
ATOM 1471 O O . SER A 1 202 ? -0.509 3.732 -9.520 1.00 66.12 202 SER A O 1
ATOM 1473 N N . GLY A 1 203 ? 0.751 4.739 -7.962 1.00 55.69 203 GLY A N 1
ATOM 1474 C CA . GLY A 1 203 ? -0.103 5.919 -7.834 1.00 55.69 203 GLY A CA 1
ATOM 1475 C C . GLY A 1 203 ? 0.108 6.959 -8.938 1.00 55.69 203 GLY A C 1
ATOM 1476 O O . GLY A 1 203 ? -0.544 7.998 -8.904 1.00 55.69 203 GLY A O 1
ATOM 1477 N N . THR A 1 204 ? 1.038 6.737 -9.878 1.00 51.56 204 THR A N 1
ATOM 1478 C CA . THR A 1 204 ? 1.535 7.828 -10.734 1.00 51.56 204 THR A CA 1
ATOM 1479 C C . THR A 1 204 ? 0.959 7.882 -12.150 1.00 51.56 204 THR A C 1
ATOM 1481 O O . THR A 1 204 ? 0.769 8.990 -12.636 1.00 51.56 204 THR A O 1
ATOM 1484 N N . LEU A 1 205 ? 0.572 6.776 -12.795 1.00 44.00 205 LEU A N 1
ATOM 1485 C CA . LEU A 1 205 ? 0.040 6.785 -14.173 1.00 44.00 205 LEU A CA 1
ATOM 1486 C C . LEU A 1 205 ? -0.850 5.561 -14.429 1.00 44.00 205 LEU A C 1
ATOM 1488 O O . LEU A 1 205 ? -0.335 4.467 -14.638 1.00 44.00 205 LEU A O 1
ATOM 1492 N N . GLY A 1 206 ? -2.172 5.737 -14.478 1.00 53.28 206 GLY A N 1
ATOM 1493 C CA . GLY A 1 206 ? -3.083 4.667 -14.908 1.00 53.28 206 GLY A CA 1
ATOM 1494 C C . GLY A 1 206 ? -2.963 3.368 -14.096 1.00 53.28 206 GLY A C 1
ATOM 1495 O O . GLY A 1 206 ? -2.498 3.366 -12.959 1.00 53.28 206 GLY A O 1
ATOM 1496 N N . ALA A 1 207 ? -3.419 2.254 -14.669 1.00 60.25 207 ALA A N 1
ATOM 1497 C CA . ALA A 1 207 ? -3.413 0.933 -14.038 1.00 60.25 207 ALA A CA 1
ATOM 1498 C C . ALA A 1 207 ? -2.003 0.298 -14.004 1.00 60.25 207 ALA A C 1
ATOM 1500 O O . ALA A 1 207 ? -1.800 -0.781 -14.546 1.00 60.25 207 ALA A O 1
ATOM 1501 N N . GLY A 1 208 ? -1.016 0.979 -13.414 1.00 74.19 208 GLY A N 1
ATOM 1502 C CA . GLY A 1 208 ? 0.352 0.474 -13.273 1.00 74.19 208 GLY A CA 1
ATOM 1503 C C . GLY A 1 208 ? 0.557 -0.408 -12.038 1.00 74.19 208 GLY A C 1
ATOM 1504 O O . GLY A 1 208 ? -0.068 -0.200 -10.991 1.00 74.19 208 GLY A O 1
ATOM 1505 N N . LEU A 1 209 ? 1.479 -1.364 -12.137 1.00 84.69 209 LEU A N 1
ATOM 1506 C CA . LEU A 1 209 ? 1.885 -2.240 -11.032 1.00 84.69 209 LEU A CA 1
ATOM 1507 C C . LEU A 1 209 ? 3.277 -1.854 -10.533 1.00 84.69 209 LEU A C 1
ATOM 1509 O O . LEU A 1 209 ? 4.173 -1.593 -11.333 1.00 84.69 209 LEU A O 1
ATOM 1513 N N . THR A 1 210 ? 3.458 -1.831 -9.216 1.00 86.50 210 THR A N 1
ATOM 1514 C CA . THR A 1 210 ? 4.748 -1.560 -8.573 1.00 86.50 210 THR A CA 1
ATOM 1515 C C . THR A 1 210 ? 5.240 -2.828 -7.900 1.00 86.50 210 THR A C 1
ATOM 1517 O O . THR A 1 210 ? 4.509 -3.446 -7.132 1.00 86.50 210 THR A O 1
ATOM 1520 N N . PHE A 1 211 ? 6.491 -3.188 -8.136 1.00 88.00 211 PHE A N 1
ATOM 1521 C CA . PHE A 1 211 ? 7.142 -4.352 -7.557 1.00 88.00 211 PHE A CA 1
ATOM 1522 C C . PHE A 1 211 ? 8.415 -3.923 -6.845 1.00 88.00 211 PHE A C 1
ATOM 1524 O O . PHE A 1 211 ? 9.185 -3.128 -7.378 1.00 88.00 211 PHE A O 1
ATOM 1531 N N . TYR A 1 212 ? 8.642 -4.459 -5.655 1.00 86.31 212 TYR A N 1
ATOM 1532 C CA . TYR A 1 212 ? 9.816 -4.167 -4.850 1.00 86.31 212 TYR A CA 1
ATOM 1533 C C . TYR A 1 212 ? 10.672 -5.417 -4.734 1.00 86.31 212 TYR A C 1
ATOM 1535 O O . TYR A 1 212 ? 10.223 -6.465 -4.257 1.00 86.31 212 TYR A O 1
ATOM 1543 N N . TYR A 1 213 ? 11.912 -5.296 -5.177 1.00 86.88 213 TYR A N 1
ATOM 1544 C CA . TYR A 1 213 ? 12.895 -6.358 -5.178 1.00 86.88 213 TYR A CA 1
ATOM 1545 C C . TYR A 1 213 ? 13.977 -6.041 -4.159 1.00 86.88 213 TYR A C 1
ATOM 1547 O O . TYR A 1 213 ? 14.588 -4.978 -4.214 1.00 86.88 213 TYR A O 1
ATOM 1555 N N . GLN A 1 214 ? 14.243 -6.976 -3.256 1.00 84.81 214 GLN A N 1
ATOM 1556 C CA . GLN A 1 214 ? 15.409 -6.917 -2.385 1.00 84.81 214 GLN A CA 1
ATOM 1557 C C . GLN A 1 214 ? 16.588 -7.609 -3.045 1.00 84.81 214 GLN A C 1
ATOM 1559 O O . GLN A 1 214 ? 16.445 -8.720 -3.564 1.00 84.81 214 GLN A O 1
ATOM 1564 N N . LEU A 1 215 ? 17.748 -6.967 -2.966 1.00 82.38 215 LEU A N 1
ATOM 1565 C CA . LEU A 1 215 ? 19.026 -7.590 -3.258 1.00 82.38 215 LEU A CA 1
ATOM 1566 C C . LEU A 1 215 ? 19.544 -8.300 -1.999 1.00 82.38 215 LEU A C 1
ATOM 1568 O O . LEU A 1 215 ? 19.309 -7.866 -0.872 1.00 82.38 215 LEU A O 1
ATOM 1572 N N . TRP A 1 216 ? 20.286 -9.392 -2.178 1.00 78.38 216 TRP A N 1
ATOM 1573 C CA . TRP A 1 216 ? 20.981 -10.062 -1.070 1.00 78.38 216 TRP A CA 1
ATOM 1574 C C . TRP A 1 216 ? 22.108 -9.211 -0.474 1.00 78.38 216 TRP A C 1
ATOM 1576 O O . TRP A 1 216 ? 22.507 -9.439 0.667 1.00 78.38 216 TRP A O 1
ATOM 1586 N N . SER A 1 217 ? 22.628 -8.248 -1.237 1.00 71.19 217 SER A N 1
ATOM 1587 C CA . SER A 1 217 ? 23.630 -7.299 -0.769 1.00 71.19 217 SER A CA 1
ATOM 1588 C C . SER A 1 217 ? 23.022 -6.233 0.142 1.00 71.19 217 SER A C 1
ATOM 1590 O O . SER A 1 217 ? 21.869 -5.820 -0.002 1.00 71.19 217 SER A O 1
ATOM 1592 N N . THR A 1 218 ? 23.837 -5.770 1.085 1.00 72.00 218 THR A N 1
ATOM 1593 C CA . THR A 1 218 ? 23.510 -4.658 1.973 1.00 72.00 218 THR A CA 1
ATOM 1594 C C . THR A 1 218 ? 24.351 -3.432 1.643 1.00 72.00 218 THR A C 1
ATOM 1596 O O . THR A 1 218 ? 25.467 -3.565 1.139 1.00 72.00 218 THR A O 1
ATOM 1599 N N . ASP A 1 219 ? 23.839 -2.248 1.964 1.00 69.75 219 ASP A N 1
ATOM 1600 C CA . ASP A 1 219 ? 24.608 -1.004 1.917 1.00 69.75 219 ASP A CA 1
ATOM 1601 C C . ASP A 1 219 ? 25.724 -0.970 2.989 1.00 69.75 219 ASP A C 1
ATOM 1603 O O . ASP A 1 219 ? 25.890 -1.895 3.795 1.00 69.75 219 ASP A O 1
ATOM 1607 N N . ALA A 1 220 ? 26.483 0.131 3.026 1.00 68.50 220 ALA A N 1
ATOM 1608 C CA . ALA A 1 220 ? 27.543 0.358 4.015 1.00 68.50 220 ALA A CA 1
ATOM 1609 C C . ALA A 1 220 ? 27.049 0.356 5.480 1.00 68.50 220 ALA A C 1
ATOM 1611 O O . ALA A 1 220 ? 27.855 0.240 6.403 1.00 68.50 220 ALA A O 1
ATOM 1612 N N . HIS A 1 221 ? 25.737 0.466 5.698 1.00 72.69 221 HIS A N 1
ATOM 1613 C CA . HIS A 1 221 ? 25.076 0.484 7.001 1.00 72.69 221 HIS A CA 1
ATOM 1614 C C . HIS A 1 221 ? 24.363 -0.843 7.318 1.00 72.69 221 HIS A C 1
ATOM 1616 O O . HIS A 1 221 ? 23.645 -0.927 8.317 1.00 72.69 221 HIS A O 1
ATOM 1622 N N . GLY A 1 222 ? 24.544 -1.882 6.495 1.00 66.75 222 GLY A N 1
ATOM 1623 C CA . GLY A 1 222 ? 23.916 -3.191 6.685 1.00 66.75 222 GLY A CA 1
ATOM 1624 C C . GLY A 1 222 ? 22.425 -3.234 6.331 1.00 66.75 222 GLY A C 1
ATOM 1625 O O . GLY A 1 222 ? 21.743 -4.192 6.701 1.00 66.75 222 GLY A O 1
ATOM 1626 N N . ARG A 1 223 ? 21.892 -2.224 5.634 1.00 71.25 223 ARG A N 1
ATOM 1627 C CA . ARG A 1 223 ? 20.495 -2.202 5.177 1.00 71.25 223 ARG A CA 1
ATOM 1628 C C . ARG A 1 223 ? 20.383 -2.955 3.864 1.00 71.25 223 ARG A C 1
ATOM 1630 O O . ARG A 1 223 ? 21.231 -2.804 2.989 1.00 71.25 223 ARG A O 1
ATOM 1637 N N . GLN A 1 224 ? 19.334 -3.758 3.718 1.00 74.06 224 GLN A N 1
ATOM 1638 C CA . GLN A 1 224 ? 19.063 -4.420 2.447 1.00 74.06 224 GLN A CA 1
ATOM 1639 C C . GLN A 1 224 ? 18.765 -3.390 1.365 1.00 74.06 224 GLN A C 1
ATOM 1641 O O . GLN A 1 224 ? 18.014 -2.439 1.579 1.00 74.06 224 GLN A O 1
ATOM 1646 N N . LEU A 1 225 ? 19.375 -3.610 0.210 1.00 77.50 225 LEU A N 1
ATOM 1647 C CA . LEU A 1 225 ? 19.202 -2.781 -0.964 1.00 77.50 225 LEU A CA 1
ATOM 1648 C C . LEU A 1 225 ? 17.885 -3.132 -1.662 1.00 77.50 225 LEU A C 1
ATOM 1650 O O . LEU A 1 225 ? 17.590 -4.308 -1.883 1.00 77.50 225 LEU A O 1
ATOM 1654 N N . GLU A 1 226 ? 17.101 -2.113 -2.010 1.00 84.69 226 GLU A N 1
ATOM 1655 C CA . GLU A 1 226 ? 15.770 -2.280 -2.590 1.00 84.69 226 GLU A CA 1
ATOM 1656 C C . GLU A 1 226 ? 15.664 -1.579 -3.946 1.00 84.69 226 GLU A C 1
ATOM 1658 O O . GLU A 1 226 ? 16.021 -0.407 -4.104 1.00 84.69 226 GLU A O 1
ATOM 1663 N N . VAL A 1 227 ? 15.155 -2.314 -4.932 1.00 86.62 227 VAL A N 1
ATOM 1664 C CA . VAL A 1 227 ? 14.856 -1.824 -6.275 1.00 86.62 227 VAL A CA 1
ATOM 1665 C C . VAL A 1 227 ? 13.356 -1.875 -6.484 1.00 86.62 227 VAL A C 1
ATOM 1667 O O . VAL A 1 227 ? 12.721 -2.922 -6.383 1.00 86.62 227 VAL A O 1
ATOM 1670 N N . ARG A 1 228 ? 12.789 -0.728 -6.821 1.00 89.12 228 ARG A N 1
ATOM 1671 C CA . ARG A 1 228 ? 11.389 -0.566 -7.187 1.00 89.12 228 ARG A CA 1
ATOM 1672 C C . ARG A 1 228 ? 11.273 -0.607 -8.705 1.00 89.12 228 ARG A C 1
ATOM 1674 O O . ARG A 1 228 ? 11.892 0.215 -9.374 1.00 89.12 228 ARG A O 1
ATOM 1681 N N . ALA A 1 229 ? 10.468 -1.524 -9.232 1.00 89.88 229 ALA A N 1
ATOM 1682 C CA . ALA A 1 229 ? 10.100 -1.586 -10.640 1.00 89.88 229 ALA A CA 1
ATOM 1683 C C . ALA A 1 229 ? 8.622 -1.231 -10.820 1.00 89.88 229 ALA A C 1
ATOM 1685 O O . ALA A 1 229 ? 7.749 -1.883 -10.253 1.00 89.88 229 ALA A O 1
ATOM 1686 N N . GLU A 1 230 ? 8.333 -0.229 -11.635 1.00 89.19 230 GLU A N 1
ATOM 1687 C CA . GLU 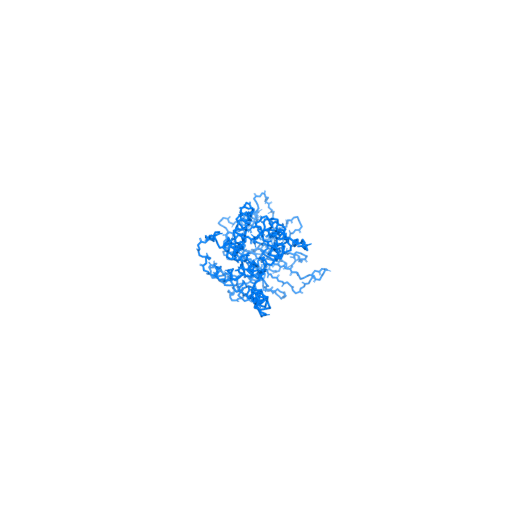A 1 230 ? 6.970 0.132 -12.014 1.00 89.19 230 GLU A CA 1
ATOM 1688 C C . GLU A 1 230 ? 6.703 -0.243 -13.458 1.00 89.19 230 GLU A C 1
ATOM 1690 O O . GLU A 1 230 ? 7.452 0.161 -14.343 1.00 89.19 230 GLU A O 1
ATOM 1695 N N . GLN A 1 231 ? 5.633 -0.996 -13.685 1.00 89.81 231 GLN A N 1
ATOM 1696 C CA . GLN A 1 231 ? 5.233 -1.474 -15.002 1.00 89.81 231 GLN A CA 1
ATOM 1697 C C . GLN A 1 231 ? 3.962 -0.763 -15.439 1.00 89.81 231 GLN A C 1
ATOM 1699 O O . GLN A 1 231 ? 2.948 -0.785 -14.733 1.00 89.81 231 GLN A O 1
ATOM 1704 N N . THR A 1 232 ? 4.026 -0.126 -16.601 1.00 85.19 232 THR A N 1
ATOM 1705 C CA . THR A 1 232 ? 2.914 0.595 -17.221 1.00 85.19 232 THR A CA 1
ATOM 1706 C C . THR A 1 232 ? 2.872 0.309 -18.715 1.00 85.19 232 THR A C 1
ATOM 1708 O O . THR A 1 232 ? 3.867 -0.080 -19.322 1.00 85.19 232 THR A O 1
ATOM 1711 N N . THR A 1 233 ? 1.716 0.516 -19.336 1.00 83.94 233 THR A N 1
ATOM 1712 C CA . THR A 1 233 ? 1.598 0.499 -20.798 1.00 83.94 233 THR A CA 1
ATOM 1713 C C . THR A 1 233 ? 2.369 1.666 -21.405 1.00 83.94 233 THR A C 1
ATOM 1715 O O . THR A 1 233 ? 2.304 2.784 -20.884 1.00 83.94 233 THR A O 1
ATOM 1718 N N . VAL A 1 234 ? 3.035 1.433 -22.534 1.00 82.38 234 VAL A N 1
ATOM 1719 C CA . VAL A 1 234 ? 3.710 2.474 -23.316 1.00 82.38 234 VAL A CA 1
ATOM 1720 C C . VAL A 1 234 ? 2.689 3.558 -23.693 1.00 82.38 234 VAL A C 1
ATOM 1722 O O . VAL A 1 234 ? 1.709 3.262 -24.382 1.00 82.38 234 VAL A O 1
ATOM 1725 N N . PRO A 1 235 ? 2.883 4.819 -23.264 1.00 75.75 235 PRO A N 1
ATOM 1726 C CA . PRO A 1 235 ? 1.997 5.909 -23.646 1.00 75.75 235 PRO A CA 1
ATOM 1727 C C . PRO A 1 235 ? 1.961 6.103 -25.166 1.00 75.75 235 PRO A C 1
ATOM 1729 O O . PRO A 1 235 ? 2.979 5.971 -25.849 1.00 75.75 235 PRO A O 1
ATOM 1732 N N . ALA A 1 236 ? 0.799 6.480 -25.702 1.00 73.12 236 ALA A N 1
ATOM 1733 C CA . ALA A 1 236 ? 0.680 6.835 -27.112 1.00 73.12 236 ALA A CA 1
ATOM 1734 C C . ALA A 1 236 ? 1.635 7.994 -27.455 1.00 73.12 236 ALA A C 1
ATOM 1736 O O . ALA A 1 236 ? 1.641 9.021 -26.777 1.00 73.12 236 ALA A O 1
ATOM 1737 N N . GLY A 1 237 ? 2.439 7.825 -28.507 1.00 69.25 237 GLY A N 1
ATOM 1738 C CA . GLY A 1 237 ? 3.441 8.818 -28.911 1.00 69.25 237 GLY A CA 1
ATOM 1739 C C . GLY A 1 237 ? 4.740 8.783 -28.101 1.00 69.25 237 GLY A C 1
ATOM 1740 O O . GLY A 1 237 ? 5.535 9.713 -28.205 1.00 69.25 237 GLY A O 1
ATOM 1741 N N . PHE A 1 238 ? 4.976 7.736 -27.302 1.00 74.00 238 PHE A N 1
ATOM 1742 C CA . PHE A 1 238 ? 6.293 7.487 -26.724 1.00 74.00 238 PHE A CA 1
ATOM 1743 C C . PHE A 1 238 ? 7.312 7.177 -27.834 1.00 74.00 238 PHE A C 1
ATOM 1745 O O . PHE A 1 238 ? 7.311 6.085 -28.405 1.00 74.00 238 PHE A O 1
ATOM 1752 N N . ASP A 1 239 ? 8.171 8.154 -28.125 1.00 67.38 239 ASP A N 1
ATOM 1753 C CA . ASP A 1 239 ? 9.257 8.076 -29.104 1.00 67.38 239 ASP A CA 1
ATOM 1754 C C . ASP A 1 239 ? 10.583 8.463 -28.422 1.00 67.38 239 ASP A C 1
ATOM 1756 O O . ASP A 1 239 ? 10.908 9.649 -28.313 1.00 67.38 239 ASP A O 1
ATOM 1760 N N . PRO A 1 240 ? 11.314 7.499 -27.836 1.00 63.03 240 PRO A N 1
ATOM 1761 C CA . PRO A 1 240 ? 12.519 7.797 -27.069 1.00 63.03 240 PRO A CA 1
ATOM 1762 C C . PRO A 1 240 ? 13.759 7.896 -27.971 1.00 63.03 240 PRO A C 1
ATOM 1764 O O . PRO A 1 240 ? 14.330 6.873 -28.359 1.00 63.03 240 PRO A O 1
ATOM 1767 N N . PRO A 1 241 ? 14.224 9.125 -28.271 1.00 55.25 241 PRO A N 1
ATOM 1768 C CA . PRO A 1 241 ? 15.674 9.363 -28.253 1.00 55.25 241 PRO A CA 1
ATOM 1769 C C . PRO A 1 241 ? 16.141 10.765 -27.790 1.00 55.25 241 PRO A C 1
ATOM 1771 O O . PRO A 1 241 ? 17.328 11.054 -27.921 1.00 55.25 241 PRO A O 1
ATOM 1774 N N . THR A 1 242 ? 15.291 11.637 -27.220 1.00 55.75 242 THR A N 1
ATOM 1775 C CA . THR A 1 242 ? 15.754 12.968 -26.730 1.00 55.75 242 THR A CA 1
ATOM 1776 C C . THR A 1 242 ? 15.119 13.503 -25.442 1.00 55.75 242 THR A C 1
ATOM 1778 O O . THR A 1 242 ? 15.730 14.359 -24.807 1.00 55.75 242 THR A O 1
ATOM 1781 N N . ASP A 1 243 ? 13.938 13.038 -25.019 1.00 60.50 243 ASP A N 1
ATOM 1782 C CA . ASP A 1 243 ? 13.265 13.585 -23.828 1.00 60.50 243 ASP A CA 1
ATOM 1783 C C . ASP A 1 243 ? 12.350 12.543 -23.152 1.00 60.50 243 ASP A C 1
ATOM 1785 O O . ASP A 1 243 ? 11.378 12.082 -23.753 1.00 60.50 243 ASP A O 1
ATOM 1789 N N . CYS A 1 244 ? 12.627 12.178 -21.890 1.00 65.81 244 CYS A N 1
ATOM 1790 C CA . CYS A 1 244 ? 11.786 11.254 -21.106 1.00 65.81 244 CYS A CA 1
ATOM 1791 C C . CYS A 1 244 ? 10.686 11.946 -20.287 1.00 65.81 244 CYS A C 1
ATOM 1793 O O . CYS A 1 244 ? 10.171 11.363 -19.324 1.00 65.81 244 CYS A O 1
ATOM 1795 N N . ARG A 1 245 ? 10.261 13.159 -20.667 1.00 63.22 245 ARG A N 1
ATOM 1796 C CA . ARG A 1 245 ? 9.098 13.846 -20.069 1.00 63.22 245 ARG A CA 1
ATOM 1797 C C . ARG A 1 245 ? 7.863 12.957 -19.915 1.00 63.22 245 ARG A C 1
ATOM 1799 O O . ARG A 1 245 ? 7.189 13.031 -18.889 1.00 63.22 245 ARG A O 1
ATOM 1806 N N . ALA A 1 246 ? 7.582 12.100 -20.898 1.00 56.22 246 ALA A N 1
ATOM 1807 C CA . ALA A 1 246 ? 6.425 11.201 -20.876 1.00 56.22 246 ALA A CA 1
ATOM 1808 C C . ALA A 1 246 ? 6.518 10.099 -19.800 1.00 56.22 246 ALA A C 1
ATOM 1810 O O . ALA A 1 246 ? 5.490 9.583 -19.370 1.00 56.22 246 ALA A O 1
ATOM 1811 N N . VAL A 1 247 ? 7.728 9.762 -19.336 1.00 59.44 247 VAL A N 1
ATOM 1812 C CA . VAL A 1 247 ? 7.983 8.669 -18.378 1.00 59.44 247 VAL A CA 1
ATOM 1813 C C . VAL A 1 247 ? 8.047 9.166 -16.929 1.00 59.44 247 VAL A C 1
ATOM 1815 O O . VAL A 1 247 ? 7.742 8.429 -15.989 1.00 59.44 247 VAL A O 1
ATOM 1818 N N . LEU A 1 248 ? 8.439 10.428 -16.723 1.00 58.41 248 LEU A N 1
ATOM 1819 C CA . LEU A 1 248 ? 8.731 10.966 -15.392 1.00 58.41 248 LEU A CA 1
ATOM 1820 C C . LEU A 1 248 ? 7.524 11.562 -14.659 1.00 58.41 248 LEU A C 1
ATOM 1822 O O . LEU A 1 248 ? 7.645 11.863 -13.475 1.00 58.41 248 LEU A O 1
ATOM 1826 N N . THR A 1 249 ? 6.349 11.707 -15.283 1.00 57.19 249 THR A N 1
ATOM 1827 C CA . THR A 1 249 ? 5.113 12.274 -14.671 1.00 57.19 249 THR A CA 1
ATOM 1828 C C . THR A 1 249 ? 5.215 13.695 -14.102 1.00 57.19 249 THR A C 1
ATOM 1830 O O . THR A 1 249 ? 4.208 14.282 -13.704 1.00 57.19 249 THR A O 1
ATOM 1833 N N . ILE A 1 250 ? 6.410 14.276 -14.060 1.00 51.38 250 ILE A N 1
ATOM 1834 C CA . ILE A 1 250 ? 6.688 15.574 -13.460 1.00 51.38 250 ILE A CA 1
ATOM 1835 C C . ILE A 1 250 ? 6.778 16.585 -14.600 1.00 51.38 250 ILE A C 1
ATOM 1837 O O . ILE A 1 250 ? 7.611 16.479 -15.493 1.00 51.38 250 ILE A O 1
ATOM 1841 N N . ARG A 1 251 ? 5.856 17.551 -14.579 1.00 49.22 251 ARG A N 1
ATOM 1842 C CA . ARG A 1 251 ? 5.464 18.382 -15.727 1.00 49.22 251 ARG A CA 1
ATOM 1843 C C . ARG A 1 251 ? 6.512 19.354 -16.287 1.00 49.22 251 ARG A C 1
ATOM 1845 O O . ARG A 1 251 ? 6.170 20.058 -17.229 1.00 49.22 251 ARG A O 1
ATOM 1852 N N . THR A 1 252 ? 7.726 19.471 -15.755 1.00 49.09 252 THR A N 1
ATOM 1853 C CA . THR A 1 252 ? 8.478 20.725 -15.970 1.00 49.09 252 THR A CA 1
ATOM 1854 C C . THR A 1 252 ? 9.873 20.625 -16.572 1.00 49.09 252 THR A C 1
ATOM 1856 O O . THR A 1 252 ? 10.277 21.588 -17.217 1.00 49.09 252 THR A O 1
ATOM 1859 N N . GLU A 1 253 ? 10.589 19.505 -16.505 1.00 54.59 253 GLU A N 1
ATOM 1860 C CA . GLU A 1 253 ? 11.972 19.462 -17.011 1.00 54.59 253 GLU A CA 1
ATOM 1861 C C . GLU A 1 253 ? 12.171 18.323 -18.004 1.00 54.59 253 GLU A C 1
ATOM 1863 O O . GLU A 1 253 ? 11.837 17.174 -17.731 1.00 54.59 253 GLU A O 1
ATOM 1868 N N . ALA A 1 254 ? 12.668 18.680 -19.190 1.00 57.56 254 ALA A N 1
ATOM 1869 C CA . ALA A 1 254 ? 13.220 17.713 -20.124 1.00 57.56 254 ALA A CA 1
ATOM 1870 C C . ALA A 1 254 ? 14.506 17.179 -19.492 1.00 57.56 254 ALA A C 1
ATOM 1872 O O . ALA A 1 254 ? 15.479 17.922 -19.361 1.00 57.56 254 ALA A O 1
ATOM 1873 N N . VAL A 1 255 ? 14.482 15.933 -19.024 1.00 66.81 255 VAL A N 1
ATOM 1874 C CA . VAL A 1 255 ? 15.682 15.280 -18.494 1.00 66.81 255 VAL A CA 1
ATOM 1875 C C . VAL A 1 255 ? 16.299 14.491 -19.646 1.00 66.81 255 VAL A C 1
ATOM 1877 O O . VAL A 1 255 ? 15.579 13.700 -20.266 1.00 66.81 255 VAL A O 1
ATOM 1880 N N . PRO A 1 256 ? 17.583 14.716 -19.978 1.00 68.81 256 PRO A N 1
ATOM 1881 C CA . PRO A 1 256 ? 18.245 13.958 -21.027 1.00 68.81 256 PRO A CA 1
ATOM 1882 C C . PRO A 1 256 ? 18.266 12.475 -20.654 1.00 68.81 256 PRO A C 1
ATOM 1884 O O . PRO A 1 256 ? 18.547 12.116 -19.512 1.00 68.81 256 PRO A O 1
ATOM 1887 N N . CYS A 1 257 ? 17.973 11.624 -21.632 1.00 78.88 257 CYS A N 1
ATOM 1888 C CA . CYS A 1 257 ? 17.988 10.177 -21.463 1.00 78.88 257 CYS A CA 1
ATOM 1889 C C . CYS A 1 257 ? 19.122 9.598 -22.285 1.00 78.88 257 CYS A C 1
ATOM 1891 O O . CYS A 1 257 ? 19.172 9.790 -23.501 1.00 78.88 257 CYS A O 1
ATOM 1893 N N . ALA A 1 258 ? 20.029 8.889 -21.626 1.00 86.56 258 ALA A N 1
ATOM 1894 C CA . ALA A 1 258 ? 21.113 8.202 -22.302 1.00 86.56 258 ALA A CA 1
ATOM 1895 C C . ALA A 1 258 ? 20.653 6.789 -22.660 1.00 86.56 258 ALA A C 1
ATOM 1897 O O . ALA A 1 258 ? 20.241 6.033 -21.783 1.00 86.56 258 ALA A O 1
ATOM 1898 N N . LEU A 1 259 ? 20.728 6.413 -23.937 1.00 89.06 259 LEU A N 1
ATOM 1899 C CA . LEU A 1 259 ? 20.572 5.014 -24.327 1.00 89.06 259 LEU A CA 1
ATOM 1900 C C . LEU A 1 259 ? 21.787 4.236 -23.800 1.00 89.06 259 LEU A C 1
ATOM 1902 O O . LEU A 1 259 ? 22.908 4.459 -24.256 1.00 89.06 259 LEU A O 1
ATOM 1906 N N . VAL A 1 260 ? 21.563 3.353 -22.830 1.00 91.25 260 VAL A N 1
ATOM 1907 C CA . VAL A 1 260 ? 22.625 2.593 -22.141 1.00 91.25 260 VAL A CA 1
ATOM 1908 C C . VAL A 1 260 ? 22.675 1.130 -22.580 1.00 91.25 260 VAL A C 1
ATOM 1910 O O . VAL A 1 260 ? 23.722 0.495 -22.486 1.00 91.25 260 VAL A O 1
ATOM 1913 N N . ALA A 1 261 ? 21.568 0.608 -23.109 1.00 91.19 261 ALA A N 1
ATOM 1914 C CA . ALA A 1 261 ? 21.475 -0.691 -23.770 1.00 91.19 261 ALA A CA 1
ATOM 1915 C C . ALA A 1 261 ? 20.285 -0.685 -24.756 1.00 91.19 261 ALA A C 1
ATOM 1917 O O . ALA A 1 261 ? 19.493 0.261 -24.739 1.00 91.19 261 ALA A O 1
ATOM 1918 N N . PRO A 1 262 ? 20.133 -1.696 -25.636 1.00 91.06 262 PRO A N 1
ATOM 1919 C CA . PRO A 1 262 ? 18.976 -1.783 -26.524 1.00 91.06 262 PRO A CA 1
ATOM 1920 C C . PRO A 1 262 ? 17.664 -1.704 -25.738 1.00 91.06 262 PRO A C 1
ATOM 1922 O O . PRO A 1 262 ? 17.434 -2.502 -24.832 1.00 91.06 262 PRO A O 1
ATOM 1925 N N . GLU A 1 263 ? 16.831 -0.717 -26.076 1.00 89.62 263 GLU A N 1
ATOM 1926 C CA . GLU A 1 263 ? 15.554 -0.439 -25.402 1.00 89.62 263 GLU A CA 1
ATOM 1927 C C . GLU A 1 263 ? 15.664 -0.176 -23.890 1.00 89.62 263 GLU A C 1
ATOM 1929 O O . GLU A 1 263 ? 14.708 -0.407 -23.144 1.00 89.62 263 GLU A O 1
ATOM 1934 N N . VAL A 1 264 ? 16.828 0.293 -23.426 1.00 91.75 264 VAL A N 1
ATOM 1935 C CA . VAL A 1 264 ? 17.053 0.709 -22.039 1.00 91.75 264 VAL A CA 1
ATOM 1936 C C . VAL A 1 264 ? 17.699 2.088 -22.010 1.00 91.75 264 VAL A C 1
ATOM 1938 O O . VAL A 1 264 ? 18.775 2.311 -22.573 1.00 91.75 264 VAL A O 1
ATOM 1941 N N . TRP A 1 265 ? 17.050 3.006 -21.305 1.00 90.88 265 TRP A N 1
ATOM 1942 C CA . TRP A 1 265 ? 17.487 4.385 -21.141 1.00 90.88 265 TRP A CA 1
ATOM 1943 C C . TRP A 1 265 ? 17.771 4.681 -19.672 1.00 90.88 265 TRP A C 1
ATOM 1945 O O . TRP A 1 265 ? 16.961 4.343 -18.814 1.00 90.88 265 TRP A O 1
ATOM 1955 N N . SER A 1 266 ? 18.891 5.344 -19.400 1.00 88.69 266 SER A N 1
ATOM 1956 C CA . SER A 1 266 ? 19.231 5.865 -18.076 1.00 88.69 266 SER A CA 1
ATOM 1957 C C . SER A 1 266 ? 18.853 7.335 -17.983 1.00 88.69 266 SER A C 1
ATOM 1959 O O . SER A 1 266 ? 19.087 8.116 -18.913 1.00 88.69 266 SER A O 1
ATOM 1961 N N . ILE A 1 267 ? 18.279 7.701 -16.846 1.00 86.06 267 ILE A N 1
ATOM 1962 C CA . ILE A 1 267 ? 17.875 9.051 -16.484 1.00 86.06 267 ILE A CA 1
ATOM 1963 C C . ILE A 1 267 ? 18.590 9.393 -15.178 1.00 86.06 267 ILE A C 1
ATOM 1965 O O . ILE A 1 267 ? 18.243 8.873 -14.116 1.00 86.06 267 ILE A O 1
ATOM 1969 N N . ASP A 1 268 ? 19.560 10.299 -15.258 1.00 82.25 268 ASP A N 1
ATOM 1970 C CA . ASP A 1 268 ? 20.268 10.815 -14.088 1.00 82.25 268 ASP A CA 1
ATOM 1971 C C . ASP A 1 268 ? 19.617 12.116 -13.624 1.00 82.25 268 ASP A C 1
ATOM 1973 O O . ASP A 1 268 ? 19.526 13.095 -14.373 1.00 82.25 268 ASP A O 1
ATOM 1977 N N . ARG A 1 269 ? 19.158 12.153 -12.372 1.00 73.31 269 ARG A N 1
ATOM 1978 C CA . ARG A 1 269 ? 18.520 13.337 -11.796 1.00 73.31 269 ARG A CA 1
ATOM 1979 C C . ARG A 1 269 ? 19.083 13.604 -10.413 1.00 73.31 269 ARG A C 1
ATOM 1981 O O . ARG A 1 269 ? 18.926 12.779 -9.534 1.00 73.31 269 ARG A O 1
ATOM 1988 N N . THR A 1 270 ? 19.753 14.745 -10.242 1.00 66.25 270 THR A N 1
ATOM 1989 C CA . THR A 1 270 ? 20.284 15.298 -8.972 1.00 66.25 270 THR A CA 1
ATOM 1990 C C . THR A 1 270 ? 20.218 14.360 -7.751 1.00 66.25 270 THR A C 1
ATOM 1992 O O . THR A 1 270 ? 19.409 14.550 -6.845 1.00 66.25 270 THR A O 1
ATOM 1995 N N . GLY A 1 271 ? 21.102 13.355 -7.726 1.00 69.62 271 GLY A N 1
ATOM 1996 C CA . GLY A 1 271 ? 21.275 12.436 -6.593 1.00 69.62 271 GLY A CA 1
ATOM 1997 C C . GLY A 1 271 ? 20.513 11.108 -6.664 1.00 69.62 271 GLY A C 1
ATOM 1998 O O . GLY A 1 271 ? 20.603 10.334 -5.718 1.00 69.62 271 GLY A O 1
ATOM 1999 N N . TYR A 1 272 ? 19.791 10.820 -7.747 1.00 75.06 272 TYR A N 1
ATOM 2000 C CA . TYR A 1 272 ? 19.199 9.511 -8.012 1.00 75.06 272 TYR A CA 1
ATOM 2001 C C . TYR A 1 272 ? 19.249 9.160 -9.499 1.00 75.06 272 TYR A C 1
ATOM 2003 O O . TYR A 1 272 ? 19.088 10.011 -10.378 1.00 75.06 272 TYR A O 1
ATOM 2011 N N . ARG A 1 273 ? 19.445 7.872 -9.766 1.00 84.19 273 ARG A N 1
ATOM 2012 C CA . ARG A 1 273 ? 19.425 7.293 -11.104 1.00 84.19 273 ARG A CA 1
ATOM 2013 C C . ARG A 1 273 ? 18.162 6.465 -11.291 1.00 84.19 273 ARG A C 1
ATOM 2015 O O . ARG A 1 273 ? 17.672 5.823 -10.359 1.00 84.19 273 ARG A O 1
ATOM 2022 N N . LEU A 1 274 ? 17.630 6.505 -12.502 1.00 87.38 274 LEU A N 1
ATOM 2023 C CA . LEU A 1 274 ? 16.465 5.745 -12.914 1.00 87.38 274 LEU A CA 1
ATOM 2024 C C . LEU A 1 274 ? 16.751 5.096 -14.263 1.00 87.38 274 LEU A C 1
ATOM 2026 O O . LEU A 1 274 ? 17.054 5.803 -15.221 1.00 87.38 274 LEU A O 1
ATOM 2030 N N . ASP A 1 275 ? 16.565 3.785 -14.359 1.00 90.81 275 ASP A N 1
ATOM 2031 C CA . ASP A 1 275 ? 16.641 3.082 -15.636 1.00 90.81 275 ASP A CA 1
ATOM 2032 C C . ASP A 1 275 ? 15.225 2.747 -16.122 1.00 90.81 275 ASP A C 1
ATOM 2034 O O . ASP A 1 275 ? 14.358 2.306 -15.365 1.00 90.81 275 ASP A O 1
ATOM 2038 N N . VAL A 1 276 ? 14.966 2.984 -17.401 1.00 90.00 276 VAL A N 1
ATOM 2039 C CA . VAL A 1 276 ? 13.685 2.720 -18.056 1.0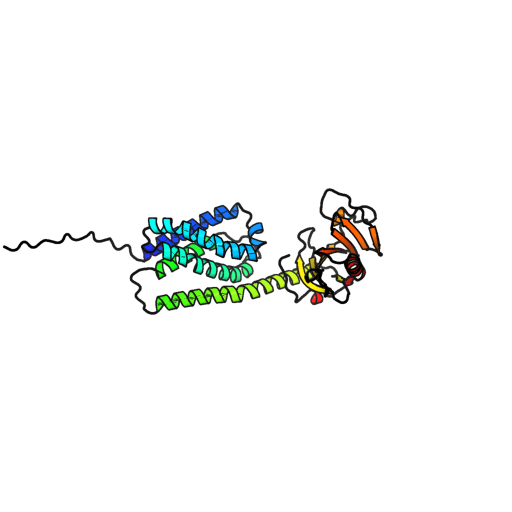0 90.00 276 VAL A CA 1
ATOM 2040 C C . VAL A 1 276 ? 13.932 1.699 -19.146 1.00 90.00 276 VAL A C 1
ATOM 2042 O O . VAL A 1 276 ? 14.711 1.953 -20.058 1.00 90.00 276 VAL A O 1
ATOM 2045 N N . ALA A 1 277 ? 13.255 0.562 -19.074 1.00 92.00 277 ALA A N 1
ATOM 2046 C CA . ALA A 1 277 ? 13.288 -0.465 -20.101 1.00 92.00 277 ALA A CA 1
ATOM 2047 C C . ALA A 1 277 ? 11.946 -0.518 -20.831 1.00 92.00 277 ALA A C 1
ATOM 2049 O O . ALA A 1 277 ? 10.890 -0.467 -20.198 1.00 92.00 277 ALA A O 1
ATOM 2050 N N . ARG A 1 278 ? 11.973 -0.657 -22.155 1.00 90.81 278 ARG A N 1
ATOM 2051 C CA . ARG A 1 278 ? 10.783 -1.010 -22.935 1.00 90.81 278 ARG A CA 1
ATOM 2052 C C . ARG A 1 278 ? 10.784 -2.512 -23.192 1.00 90.81 278 ARG A C 1
ATOM 2054 O O . ARG A 1 278 ? 11.816 -3.066 -23.559 1.00 90.81 278 ARG A O 1
ATOM 2061 N N . ARG A 1 279 ? 9.651 -3.173 -22.974 1.00 92.44 279 ARG A N 1
ATOM 2062 C CA . ARG A 1 279 ? 9.428 -4.569 -23.371 1.00 92.44 279 ARG A CA 1
ATOM 2063 C C . ARG A 1 279 ? 8.054 -4.644 -24.000 1.00 92.44 279 ARG A C 1
ATOM 2065 O O . ARG A 1 279 ? 7.073 -4.307 -23.349 1.00 92.44 279 ARG A O 1
ATOM 2072 N N . ASP A 1 280 ? 8.010 -5.012 -25.274 1.00 89.19 280 ASP A N 1
ATOM 2073 C CA . ASP A 1 280 ? 6.771 -5.079 -26.043 1.00 89.19 280 ASP A CA 1
ATOM 2074 C C . ASP A 1 280 ? 5.988 -3.745 -25.986 1.00 89.19 280 ASP A C 1
ATOM 2076 O O . ASP A 1 280 ? 6.480 -2.692 -26.424 1.00 89.19 280 ASP A O 1
ATOM 2080 N N . ASP A 1 281 ? 4.776 -3.772 -25.435 1.00 87.62 281 ASP A N 1
ATOM 2081 C CA . ASP A 1 281 ? 3.896 -2.621 -25.239 1.00 87.62 281 ASP A CA 1
ATOM 2082 C C . ASP A 1 281 ? 3.985 -2.015 -23.828 1.00 87.62 281 ASP A C 1
ATOM 2084 O O . ASP A 1 281 ? 3.135 -1.205 -23.449 1.00 87.62 281 ASP A O 1
ATOM 2088 N N . GLN A 1 282 ? 5.033 -2.344 -23.068 1.00 88.25 282 GLN A N 1
ATOM 2089 C CA . GLN A 1 282 ? 5.241 -1.874 -21.701 1.00 88.25 282 GLN A CA 1
ATOM 2090 C C . GLN A 1 282 ? 6.509 -1.054 -21.492 1.00 88.25 282 GLN A C 1
ATOM 2092 O O . GLN A 1 282 ? 7.546 -1.260 -22.128 1.00 88.25 282 GLN A O 1
ATOM 2097 N N . LEU A 1 283 ? 6.416 -0.143 -20.526 1.00 88.81 283 LEU A N 1
ATOM 2098 C CA . LEU A 1 283 ? 7.543 0.528 -19.902 1.00 88.81 283 LEU A CA 1
ATOM 2099 C C . LEU A 1 283 ? 7.720 0.003 -18.484 1.00 88.81 283 LEU A C 1
ATOM 2101 O O . LEU A 1 283 ? 6.782 -0.011 -17.687 1.00 88.81 283 LEU A O 1
ATOM 2105 N N . ILE A 1 284 ? 8.951 -0.388 -18.176 1.00 91.25 284 ILE A N 1
ATOM 2106 C CA . ILE A 1 284 ? 9.381 -0.821 -16.857 1.00 91.25 284 ILE A CA 1
ATOM 2107 C C . ILE A 1 284 ? 10.376 0.207 -16.336 1.00 91.25 284 ILE A C 1
ATOM 2109 O O . ILE A 1 284 ? 11.472 0.362 -16.871 1.00 91.25 284 ILE A O 1
ATOM 2113 N N . ARG A 1 285 ? 9.981 0.926 -15.291 1.00 89.69 285 ARG A N 1
ATOM 2114 C CA . ARG A 1 285 ? 10.783 1.955 -14.633 1.00 89.69 285 ARG A CA 1
ATOM 2115 C C . ARG A 1 285 ? 11.430 1.373 -13.383 1.00 89.69 285 ARG A C 1
ATOM 2117 O O . ARG A 1 285 ? 10.708 1.037 -12.451 1.00 89.69 285 ARG A O 1
ATOM 2124 N N . LEU A 1 286 ? 12.756 1.294 -13.345 1.00 90.88 286 LEU A N 1
ATOM 2125 C CA . LEU A 1 286 ? 13.530 0.791 -12.214 1.00 90.88 286 LEU A CA 1
ATOM 2126 C C . LEU A 1 286 ? 14.228 1.938 -11.483 1.00 90.88 286 LEU A C 1
ATOM 2128 O O . LEU A 1 286 ? 15.033 2.661 -12.066 1.00 90.88 286 LEU A O 1
ATOM 2132 N N . SER A 1 287 ? 13.945 2.077 -10.191 1.00 88.88 287 SER A N 1
ATOM 2133 C CA . SER A 1 287 ? 14.600 3.030 -9.287 1.00 88.88 287 SER A CA 1
ATOM 2134 C C . SER A 1 287 ? 15.115 2.314 -8.048 1.00 88.88 287 SER A C 1
ATOM 2136 O O . SER A 1 287 ? 14.438 1.417 -7.541 1.00 88.88 287 SER A O 1
ATOM 2138 N N . SER A 1 288 ? 16.244 2.747 -7.503 1.00 84.75 288 SER A N 1
ATOM 2139 C CA . SER A 1 288 ? 16.724 2.281 -6.205 1.00 84.75 288 SER A CA 1
ATOM 2140 C C . SER A 1 288 ? 16.233 3.160 -5.056 1.00 84.75 288 SER A C 1
ATOM 2142 O O . SER A 1 288 ? 16.136 4.383 -5.173 1.00 84.75 288 SER A O 1
ATOM 2144 N N . ALA A 1 289 ? 15.952 2.533 -3.915 1.00 68.38 289 ALA A N 1
ATOM 2145 C CA . ALA A 1 289 ? 15.849 3.218 -2.634 1.00 68.38 289 ALA A CA 1
ATOM 2146 C C . ALA A 1 289 ? 17.165 2.999 -1.866 1.00 68.38 289 ALA A C 1
ATOM 2148 O O . ALA A 1 289 ? 17.314 2.013 -1.150 1.00 68.38 289 ALA A O 1
ATOM 2149 N N . GLY A 1 290 ? 18.139 3.897 -2.049 1.00 69.00 290 GLY A N 1
ATOM 2150 C CA . GLY A 1 290 ? 19.444 3.853 -1.369 1.00 69.00 290 GLY A CA 1
ATOM 2151 C C . GLY A 1 290 ? 20.635 3.609 -2.300 1.00 69.00 290 GLY A C 1
ATOM 2152 O O . GLY A 1 290 ? 20.519 3.759 -3.516 1.00 69.00 290 GLY A O 1
ATOM 2153 N N . ASP A 1 291 ? 21.774 3.222 -1.715 1.00 70.62 291 ASP A N 1
ATOM 2154 C CA . ASP A 1 291 ? 23.079 3.059 -2.383 1.00 70.62 291 ASP A CA 1
ATOM 2155 C C . ASP A 1 291 ? 23.168 1.761 -3.215 1.00 70.62 291 ASP A C 1
ATOM 2157 O O . ASP A 1 291 ? 24.105 0.968 -3.092 1.00 70.62 291 ASP A O 1
ATOM 2161 N N . VAL A 1 292 ? 22.168 1.499 -4.058 1.00 76.31 292 VAL A N 1
ATOM 2162 C CA . VAL A 1 292 ? 22.285 0.458 -5.086 1.00 76.31 292 VAL A CA 1
ATOM 2163 C C . VAL A 1 292 ? 23.273 0.962 -6.124 1.00 76.31 292 VAL A C 1
ATOM 2165 O O . VAL A 1 292 ? 23.127 2.076 -6.620 1.00 76.31 292 VAL A O 1
ATOM 2168 N N . SER A 1 293 ? 24.272 0.148 -6.466 1.00 79.56 293 SER A N 1
ATOM 2169 C CA . SER A 1 293 ? 25.210 0.528 -7.515 1.00 79.56 293 SER A CA 1
ATOM 2170 C C . SER A 1 293 ? 24.476 0.713 -8.842 1.00 79.56 293 SER A C 1
ATOM 2172 O O . SER A 1 293 ? 23.638 -0.104 -9.227 1.00 79.56 293 SER A O 1
ATOM 2174 N N . ASP A 1 294 ? 24.845 1.758 -9.575 1.00 82.56 294 ASP A N 1
ATOM 2175 C CA . ASP A 1 294 ? 24.380 2.030 -10.937 1.00 82.56 294 ASP A CA 1
ATOM 2176 C C . ASP A 1 294 ? 24.416 0.792 -11.844 1.00 82.56 294 ASP A C 1
ATOM 2178 O O . ASP A 1 294 ? 23.510 0.555 -12.640 1.00 82.56 294 ASP A O 1
ATOM 2182 N N . ASN A 1 295 ? 25.452 -0.035 -11.684 1.00 85.44 295 ASN A N 1
ATOM 2183 C CA . ASN A 1 295 ? 25.603 -1.273 -12.435 1.00 85.44 295 ASN A CA 1
ATOM 2184 C C . ASN A 1 295 ? 24.504 -2.288 -12.106 1.00 85.44 295 ASN A C 1
ATOM 2186 O O . ASN A 1 295 ? 24.006 -2.927 -13.023 1.00 85.44 295 ASN A O 1
ATOM 2190 N N . ALA A 1 296 ? 24.101 -2.426 -10.840 1.00 85.75 296 ALA A N 1
ATOM 2191 C CA . ALA A 1 296 ? 23.053 -3.367 -10.449 1.00 85.75 296 ALA A CA 1
ATOM 2192 C C . ALA A 1 296 ? 21.669 -2.932 -10.955 1.00 85.75 296 ALA A C 1
ATOM 2194 O O . ALA A 1 296 ? 20.856 -3.783 -11.317 1.00 85.75 296 ALA A O 1
ATOM 2195 N N . LEU A 1 297 ? 21.401 -1.622 -11.015 1.00 88.81 297 LEU A N 1
ATOM 2196 C CA . LEU A 1 297 ? 20.157 -1.100 -11.587 1.00 88.81 297 LEU A CA 1
ATOM 2197 C C . LEU A 1 297 ? 20.098 -1.349 -13.102 1.00 88.81 297 LEU A C 1
ATOM 2199 O O . LEU A 1 297 ? 19.101 -1.878 -13.602 1.00 88.81 297 LEU A O 1
ATOM 2203 N N . LEU A 1 298 ? 21.206 -1.087 -13.800 1.00 91.00 298 LEU A N 1
ATOM 2204 C CA . LEU A 1 298 ? 21.331 -1.342 -15.233 1.00 91.00 298 LEU A CA 1
ATOM 2205 C C . LEU A 1 298 ? 21.233 -2.839 -15.551 1.00 91.00 298 LEU A C 1
ATOM 2207 O O . LEU A 1 298 ? 20.571 -3.244 -16.511 1.00 91.00 298 LEU A O 1
ATOM 2211 N N . GLU A 1 299 ? 21.872 -3.679 -14.741 1.00 90.94 299 GLU A N 1
ATOM 2212 C CA . GLU A 1 299 ? 21.789 -5.132 -14.866 1.00 90.94 299 GLU A CA 1
ATOM 2213 C C . GLU A 1 299 ? 20.340 -5.598 -14.667 1.00 90.94 299 GLU A C 1
ATOM 2215 O O . GLU A 1 299 ? 19.823 -6.386 -15.461 1.00 90.94 299 GLU A O 1
ATOM 2220 N N . ALA A 1 300 ? 19.628 -5.062 -13.670 1.00 91.50 300 ALA A N 1
ATOM 2221 C CA . ALA A 1 300 ? 18.219 -5.377 -13.442 1.00 91.50 300 ALA A CA 1
ATOM 2222 C C . ALA A 1 300 ? 17.329 -4.952 -14.624 1.00 91.50 300 ALA A C 1
ATOM 2224 O O . ALA A 1 300 ? 16.450 -5.709 -15.037 1.00 91.50 300 ALA A O 1
ATOM 2225 N N . ALA A 1 301 ? 17.585 -3.779 -15.211 1.00 93.31 301 ALA A N 1
ATOM 2226 C CA . ALA A 1 301 ? 16.849 -3.273 -16.369 1.00 93.31 301 ALA A CA 1
ATOM 2227 C C . ALA A 1 301 ? 17.100 -4.102 -17.645 1.00 93.31 301 ALA A C 1
ATOM 2229 O O . ALA A 1 301 ? 16.193 -4.334 -18.449 1.00 93.31 301 ALA A O 1
ATOM 2230 N N . THR A 1 302 ? 18.329 -4.579 -17.840 1.00 95.06 302 THR A N 1
ATOM 2231 C CA . THR A 1 302 ? 18.719 -5.367 -19.024 1.00 95.06 302 THR A CA 1
ATOM 2232 C C . THR A 1 302 ? 18.338 -6.845 -18.915 1.00 95.06 302 THR A C 1
ATOM 2234 O O . THR A 1 302 ? 18.059 -7.481 -19.932 1.00 95.06 302 THR A O 1
ATOM 2237 N N . SER A 1 303 ? 18.230 -7.379 -17.699 1.00 94.75 303 SER A N 1
ATOM 2238 C CA . SER A 1 303 ? 17.882 -8.781 -17.411 1.00 94.75 303 SER A CA 1
ATOM 2239 C C . SER A 1 303 ? 16.381 -9.055 -17.257 1.00 94.75 303 SER A C 1
ATOM 2241 O O . SER A 1 303 ? 16.003 -10.162 -16.878 1.00 94.75 303 SER A O 1
ATOM 2243 N N . LEU A 1 304 ? 15.507 -8.084 -17.541 1.00 94.81 304 LEU A N 1
ATOM 2244 C CA . LEU A 1 304 ? 14.059 -8.277 -17.444 1.00 94.81 304 LEU A CA 1
ATOM 2245 C C . LEU A 1 304 ? 13.578 -9.459 -18.302 1.00 94.81 304 LEU A C 1
ATOM 2247 O O . LEU A 1 304 ? 13.812 -9.509 -19.516 1.00 94.81 304 LEU A O 1
ATOM 2251 N N . ARG A 1 305 ? 12.856 -10.383 -17.664 1.00 94.94 305 ARG A N 1
ATOM 2252 C CA . ARG A 1 305 ? 12.205 -11.538 -18.293 1.00 94.94 305 ARG A CA 1
ATOM 2253 C C . ARG A 1 305 ? 10.731 -11.575 -17.941 1.00 94.94 305 ARG A C 1
ATOM 2255 O O . ARG A 1 305 ? 10.358 -11.249 -16.816 1.00 94.94 305 ARG A O 1
ATOM 2262 N N . GLU A 1 306 ? 9.921 -12.019 -18.894 1.00 94.69 306 GLU A N 1
ATOM 2263 C CA . GLU A 1 306 ? 8.521 -12.330 -18.637 1.00 94.69 306 GLU A CA 1
ATOM 2264 C C . GLU A 1 306 ? 8.420 -13.425 -17.565 1.00 94.69 306 GLU A C 1
ATOM 2266 O O . GLU A 1 306 ? 9.161 -14.417 -17.574 1.00 94.69 306 GLU A O 1
ATOM 2271 N N . ARG A 1 307 ? 7.504 -13.237 -16.619 1.00 92.44 307 ARG A N 1
ATOM 2272 C CA . ARG A 1 307 ? 7.192 -14.183 -15.554 1.00 92.44 307 ARG A CA 1
ATOM 2273 C C . ARG A 1 307 ? 5.680 -14.396 -15.487 1.00 92.44 307 ARG A C 1
ATOM 2275 O O . ARG A 1 307 ? 4.913 -13.453 -15.679 1.00 92.44 307 ARG A O 1
ATOM 2282 N N . PRO A 1 308 ? 5.229 -15.617 -15.155 1.00 89.38 308 PRO A N 1
ATOM 2283 C CA . PRO A 1 308 ? 3.811 -15.866 -14.942 1.00 89.38 308 PRO A CA 1
ATOM 2284 C C . PRO A 1 308 ? 3.306 -15.035 -13.758 1.00 89.38 308 PRO A C 1
ATOM 2286 O O . PRO A 1 308 ? 4.037 -14.835 -12.790 1.00 89.38 308 PRO A O 1
ATOM 2289 N N . ALA A 1 309 ? 2.029 -14.643 -13.769 1.00 85.19 309 ALA A N 1
ATOM 2290 C CA . ALA A 1 309 ? 1.395 -13.938 -12.645 1.00 85.19 309 ALA A CA 1
ATOM 2291 C C . ALA A 1 309 ? 1.592 -14.662 -11.297 1.00 85.19 309 ALA A C 1
ATOM 2293 O O . ALA A 1 309 ? 1.750 -14.019 -10.263 1.00 85.19 309 ALA A O 1
ATOM 2294 N N . GLY A 1 310 ? 1.683 -15.998 -11.327 1.00 84.31 310 GLY A N 1
ATOM 2295 C CA . GLY A 1 310 ? 1.997 -16.832 -10.167 1.00 84.31 310 GLY A CA 1
ATOM 2296 C C . GLY A 1 310 ? 3.313 -16.471 -9.460 1.00 84.31 310 GLY A C 1
ATOM 2297 O O . GLY A 1 310 ? 3.399 -16.596 -8.245 1.00 84.31 310 GLY A O 1
ATOM 2298 N N . TYR A 1 311 ? 4.314 -15.967 -10.191 1.00 84.75 311 TYR A N 1
ATOM 2299 C CA . TYR A 1 311 ? 5.589 -15.498 -9.630 1.00 84.75 311 TYR A CA 1
ATOM 2300 C C . TYR A 1 311 ? 5.422 -14.256 -8.740 1.00 84.75 311 TYR A C 1
ATOM 2302 O O . TYR A 1 311 ? 6.159 -14.075 -7.775 1.00 84.75 311 TYR A O 1
ATOM 2310 N N . PHE A 1 312 ? 4.437 -13.418 -9.060 1.00 83.06 312 PHE A N 1
ATOM 2311 C CA . PHE A 1 312 ? 4.100 -12.204 -8.315 1.00 83.06 312 PHE A CA 1
ATOM 2312 C C . PHE A 1 312 ? 3.026 -12.456 -7.249 1.00 83.06 312 PHE A C 1
ATOM 2314 O O . PHE A 1 312 ? 2.736 -11.577 -6.440 1.00 83.06 312 PHE A O 1
ATOM 2321 N N . SER A 1 313 ? 2.438 -13.656 -7.244 1.00 69.88 313 SER A N 1
ATOM 2322 C CA . SER A 1 313 ? 1.443 -14.095 -6.267 1.00 69.88 313 SER A CA 1
ATOM 2323 C C . SER A 1 313 ? 2.111 -14.763 -5.059 1.00 69.88 313 SER A C 1
ATOM 2325 O O . SER A 1 313 ? 3.136 -15.427 -5.194 1.00 69.88 313 SER A O 1
ATOM 2327 N N . GLY A 1 314 ? 1.536 -14.607 -3.863 1.00 65.62 314 GLY A N 1
ATOM 2328 C CA . GLY A 1 314 ? 2.066 -15.222 -2.634 1.00 65.62 314 GLY A CA 1
ATOM 2329 C C . GLY A 1 314 ? 3.106 -14.383 -1.884 1.00 65.62 314 GLY A C 1
ATOM 2330 O O . GLY A 1 314 ? 3.743 -14.874 -0.953 1.00 65.62 314 GLY A O 1
ATOM 2331 N N . ILE A 1 315 ? 3.257 -13.118 -2.266 1.00 71.31 315 ILE A N 1
ATOM 2332 C CA . ILE A 1 315 ? 4.119 -12.138 -1.608 1.00 71.31 315 ILE A CA 1
ATOM 2333 C C . ILE A 1 315 ? 3.208 -11.115 -0.941 1.00 71.31 315 ILE A C 1
ATOM 2335 O O . ILE A 1 315 ? 2.151 -10.795 -1.480 1.00 71.31 315 ILE A O 1
ATOM 2339 N N . SER A 1 316 ? 3.582 -10.650 0.250 1.00 63.81 316 SER A N 1
ATOM 2340 C CA . SER A 1 316 ? 2.781 -9.696 1.011 1.00 63.81 316 SER A CA 1
ATOM 2341 C C . SER A 1 316 ? 2.522 -8.448 0.170 1.00 63.81 316 SER A C 1
ATOM 2343 O O . SER A 1 316 ? 3.468 -7.748 -0.188 1.00 63.81 316 SER A O 1
ATOM 2345 N N . ALA A 1 317 ? 1.254 -8.159 -0.121 1.00 59.69 317 ALA A N 1
ATOM 2346 C CA . ALA A 1 317 ? 0.853 -6.855 -0.623 1.00 59.69 317 ALA A CA 1
ATOM 2347 C C . ALA A 1 317 ? 1.055 -5.826 0.499 1.00 59.69 317 ALA A C 1
ATOM 2349 O O . ALA A 1 317 ? 0.260 -5.713 1.432 1.00 59.69 317 ALA A O 1
ATOM 2350 N N . GLY A 1 318 ? 2.183 -5.133 0.463 1.00 53.62 318 GLY A N 1
ATOM 2351 C CA . GLY A 1 318 ? 2.493 -4.035 1.360 1.00 53.62 318 GLY A CA 1
ATOM 2352 C C . GLY A 1 318 ? 1.917 -2.736 0.815 1.00 53.62 318 GLY A C 1
ATOM 2353 O O . GLY A 1 318 ? 1.903 -2.490 -0.391 1.00 53.62 318 GLY A O 1
ATOM 2354 N N . GLN A 1 319 ? 1.439 -1.891 1.723 1.00 45.81 319 GLN A N 1
ATOM 2355 C CA . GLN A 1 319 ? 1.042 -0.528 1.391 1.00 45.81 319 GLN A CA 1
ATOM 2356 C C . GLN A 1 319 ? 2.319 0.255 1.045 1.00 45.81 319 GLN A C 1
ATOM 2358 O O . GLN A 1 319 ? 3.140 0.507 1.925 1.00 45.81 319 GLN A O 1
ATOM 2363 N N . GLY A 1 320 ? 2.534 0.505 -0.250 1.00 40.84 320 GLY A N 1
ATOM 2364 C CA . GLY A 1 320 ? 3.655 1.299 -0.770 1.00 40.84 320 GLY A CA 1
ATOM 2365 C C . GLY A 1 320 ? 3.447 2.802 -0.653 1.00 40.84 320 GLY A C 1
ATOM 2366 O O . GLY A 1 320 ? 2.298 3.229 -0.401 1.00 40.84 320 GLY A O 1
#

Secondary structure (DSSP, 8-state):
-----------------HHHHHHHHHHHHHHHHHHHHHHHHTS-HHHHHTTHHHHHHHIIIIIHHHHHHHHHHHHHHTT-TTHHHHHHHTHHHHHHHHHHHHHHHHHHHTTT----S-HHHHHHHHHHHHHHHHT-TT---TTHHHHHHHHHHHHHHHHHHHHHHHHHHHHHHHHHHHHHHH-S-EEEE--TTEEEEEEEE-SSSSS-EEEEEEEEEE-TTSPEEEEEEEEEEPPTT---SS--HHHH--SS----EEEEETTEEEEEETTEEEEEEEETTEEEEEEEESS--HHHHHHHHHTEEEE-HHHHSSS-----

Foldseek 3Di:
DDDDPDDPDPDPPPPPDLVLLLQQLLVLLLVLLVVVCVVVVVVPVVVLCLPVVVSVVCCVVPVLVVQLVVQQVSSVVSVQPPSNQLSNQLVLQLVLVVLVCCLVVCVPPVPPPCPPSPVNSVSSSVSSSVSSVLPDPPPPPVCVNVVVVVVSVVSVVCSVVVSVVSVQVVLLVVLLVLLVVVPDFDKWFPDPQWDWAAKEADPQDPSKIKTKTWGPDADPVRHTKIKIKIKDFADPPPDDDAFPCVPPSPNDDGFGWDCPDVQWTWGDDDPWIWIWHDDDRMIIIITIDDDDDPVVSVSGRVRMDTDPVVSVHPHGHDSD

Sequence (320 aa):
MDDHEVEPAGPRTSGKGPARRCGTAATVGAALSLVWLTVTNTASLDAALSRAELGALGIVVWGLPAGALLAWPLLWAAGVRRAGLVALLAPVPVVALWHLLDLFWLDAAGRDGRLGAWPLPVLTAAGYAAAALATAPGVRLRWWRPAVSAAMAAMVVVAVAVTGPAQSRQANDQLEGRLRAFGHPLYAPDLPGFRLVNAGTSGTLGAGLTFYYQLWSTDAHGRQLEVRAEQTTVPAGFDPPTDCRAVLTIRTEAVPCALVAPEVWSIDRTGYRLDVARRDDQLIRLSSAGDVSDNALLEAATSLRERPAGYFSGISAGQG

Radius of gyration: 29.26 Å; chains: 1; bounding box: 66×38×109 Å

pLDDT: mean 71.49, std 14.14, range [36.41, 95.06]